Protein AF-A0A7V8NKM8-F1 (afdb_monomer)

Sequence (210 aa):
MDVTVPERGGRLGALARLAPEPMKVVLNWGRRYSLWVFNFGLACCAIEFIAASMARHDFIRLGVIPFAPGPRQADLMVVSGTVTDKMAPSVRRLYEQMPEPKYVISFGACSNCGGPYWDSYAVTKGVDQIIPVDVYVPGCPPRPEALLQGILRLQERIAAESTAERYGGGPATASTAALTSDLVTPPTPPTPGAPDASDGPGEPGGGTTR

Nearest PDB structures (foldseek):
  8bee-assembly1_B  TM=9.541E-01  e=1.478E-21  Arabidopsis thaliana
  8j9j-assembly1_S7  TM=9.780E-01  e=9.100E-21  Euglena gracilis
  8qby-assembly1_B  TM=9.699E-01  e=9.100E-21  Paracoccus denitrificans PD1222
  7zmb-assembly1_K  TM=8.667E-01  e=3.914E-21  Thermochaetoides thermophila DSM 1495
  6yj4-assembly1_B  TM=8.413E-01  e=1.343E-20  Yarrowia lipolytica

Mean predicted aligned error: 14.62 Å

Secondary structure (DSSP, 8-state):
---PPPP------SGGGG--HHHHHHHHHHHHHSEEEEEEE-SHHHHHHHHHHSTTT-GGGGTEEE--SSGGG-SEEEEESPPBTTTHHHHHHHHHTSPSS-EEEEESHHHHH-GGGTT-TTB-S-GGGTS--SEEE--SSPPHHHHHHHHHHHHHHHHH--HHHHHHSSSSS--TTTTTPPPPPPPPPPPTT--------PPPP-----

Radius of gyration: 26.11 Å; Cα contacts (8 Å, |Δi|>4): 292; chains: 1; bounding box: 84×64×65 Å

Structure (mmCIF, N/CA/C/O backbone):
data_AF-A0A7V8NKM8-F1
#
_entry.id   AF-A0A7V8NKM8-F1
#
loop_
_atom_site.group_PDB
_atom_site.id
_atom_site.type_symbol
_atom_site.label_atom_id
_atom_site.label_alt_id
_atom_site.label_comp_id
_atom_site.label_asym_id
_atom_site.label_entity_id
_atom_site.label_seq_id
_atom_site.pdbx_PDB_ins_code
_atom_site.Cartn_x
_atom_site.Cartn_y
_atom_site.Cartn_z
_atom_site.occupancy
_atom_site.B_iso_or_equiv
_atom_site.auth_seq_id
_atom_site.auth_comp_id
_atom_site.auth_asym_id
_atom_site.auth_atom_id
_atom_site.pdbx_PDB_model_num
ATOM 1 N N . MET A 1 1 ? -40.330 4.991 46.434 1.00 34.56 1 MET A N 1
ATOM 2 C CA . MET A 1 1 ? -39.655 3.756 46.876 1.00 34.56 1 MET A CA 1
ATOM 3 C C . MET A 1 1 ? -38.244 3.827 46.350 1.00 34.56 1 MET A C 1
ATOM 5 O O . MET A 1 1 ? -38.010 3.533 45.185 1.00 34.56 1 MET A O 1
ATOM 9 N N . ASP A 1 2 ? -37.365 4.356 47.193 1.00 38.16 2 ASP A N 1
ATOM 10 C CA . ASP A 1 2 ? -35.923 4.392 46.993 1.00 38.16 2 ASP A CA 1
ATOM 11 C C . ASP A 1 2 ? -35.372 3.012 46.644 1.00 38.16 2 ASP A C 1
ATOM 13 O O . ASP A 1 2 ? -35.690 2.033 47.319 1.00 38.16 2 ASP A O 1
ATOM 17 N N . VAL A 1 3 ? -34.493 2.952 45.644 1.00 29.89 3 VAL A N 1
ATOM 18 C CA . VAL A 1 3 ? -33.482 1.897 45.581 1.00 29.89 3 VAL A CA 1
ATOM 19 C C . VAL A 1 3 ? -32.135 2.553 45.320 1.00 29.89 3 VAL A C 1
ATOM 21 O O . VAL A 1 3 ? -31.845 3.095 44.257 1.00 29.89 3 VAL A O 1
ATOM 24 N N . THR A 1 4 ? -31.354 2.517 46.385 1.00 31.80 4 THR A N 1
ATOM 25 C CA . THR A 1 4 ? -29.952 2.863 46.536 1.00 31.80 4 THR A CA 1
ATOM 26 C C . THR A 1 4 ? -29.063 2.164 45.502 1.00 31.80 4 THR A C 1
ATOM 28 O O . THR A 1 4 ? -29.166 0.960 45.276 1.00 31.80 4 THR A O 1
ATOM 31 N N . VAL A 1 5 ? -28.138 2.920 44.904 1.00 34.00 5 VAL A N 1
ATOM 32 C CA . VAL A 1 5 ? -27.013 2.390 44.119 1.00 34.00 5 VAL A CA 1
ATOM 33 C C . VAL A 1 5 ? -25.916 1.958 45.098 1.00 34.00 5 VAL A C 1
ATOM 35 O O . VAL A 1 5 ? -25.429 2.812 45.842 1.00 34.00 5 VAL A O 1
ATOM 38 N N . PRO A 1 6 ? -25.490 0.682 45.133 1.00 39.44 6 PRO A N 1
ATOM 39 C CA . PRO A 1 6 ? -24.295 0.310 45.868 1.00 39.44 6 PRO A CA 1
ATOM 40 C C . PRO A 1 6 ? -23.062 0.562 44.991 1.00 39.44 6 PRO A C 1
ATOM 42 O O . PRO A 1 6 ? -22.937 0.026 43.890 1.00 39.44 6 PRO A O 1
ATOM 45 N N . GLU A 1 7 ? -22.136 1.382 45.489 1.00 50.41 7 GLU A N 1
ATOM 46 C CA . GLU A 1 7 ? -20.774 1.443 44.963 1.00 50.41 7 GLU A CA 1
ATOM 47 C C . GLU A 1 7 ? -19.928 0.230 45.406 1.00 50.41 7 GLU A C 1
ATOM 49 O O . GLU A 1 7 ? -20.108 -0.322 46.490 1.00 50.41 7 GLU A O 1
ATOM 54 N N . ARG A 1 8 ? -18.881 -0.007 44.600 1.00 43.47 8 ARG A N 1
ATOM 55 C CA . ARG A 1 8 ? -17.587 -0.672 44.863 1.00 43.47 8 ARG A CA 1
ATOM 56 C C . ARG A 1 8 ? -17.452 -2.160 44.557 1.00 43.47 8 ARG A C 1
ATOM 58 O O . ARG A 1 8 ? -17.956 -3.038 45.242 1.00 43.47 8 ARG A O 1
ATOM 65 N N . GLY A 1 9 ? -16.549 -2.406 43.607 1.00 31.42 9 GLY A N 1
ATOM 66 C CA . GLY A 1 9 ? -15.852 -3.673 43.435 1.00 31.42 9 GLY A CA 1
ATOM 67 C C . GLY A 1 9 ? -15.086 -3.700 42.121 1.00 31.42 9 GLY A C 1
ATOM 68 O O . GLY A 1 9 ? -15.543 -4.302 41.157 1.00 31.42 9 GLY A O 1
ATOM 69 N N . GLY A 1 10 ? -13.943 -3.010 42.060 1.00 46.56 10 GLY A N 1
ATOM 70 C CA . GLY A 1 10 ? -13.094 -2.962 40.874 1.00 46.56 10 GLY A CA 1
ATOM 71 C C . GLY A 1 10 ? -12.713 -4.354 40.365 1.00 46.56 10 GLY A C 1
ATOM 72 O O . GLY A 1 10 ? -12.017 -5.103 41.042 1.00 46.56 10 GLY A O 1
ATOM 73 N N . ARG A 1 11 ? -13.140 -4.653 39.137 1.00 39.97 11 ARG A N 1
ATOM 74 C CA . ARG A 1 11 ? -12.538 -5.613 38.208 1.00 39.97 11 ARG A CA 1
ATOM 75 C C . ARG A 1 11 ? -12.793 -5.056 36.812 1.00 39.97 11 ARG A C 1
ATOM 77 O O . ARG A 1 11 ? -13.907 -5.152 36.309 1.00 39.97 11 ARG A O 1
ATOM 84 N N . LEU A 1 12 ? -11.785 -4.430 36.204 1.00 44.72 12 LEU A N 1
ATOM 85 C CA . LEU A 1 12 ? -11.788 -4.123 34.770 1.00 44.72 12 LEU A CA 1
ATOM 86 C C . LEU A 1 12 ? -11.802 -5.463 34.018 1.00 44.72 12 LEU A C 1
ATOM 88 O O . LEU A 1 12 ? -10.765 -6.032 33.700 1.00 44.72 12 LEU A O 1
ATOM 92 N N . GLY A 1 13 ? -12.997 -6.018 33.842 1.00 42.00 13 GLY A N 1
ATOM 93 C CA . GLY A 1 13 ? -13.256 -7.321 33.252 1.00 42.00 13 GLY A CA 1
ATOM 94 C C . GLY A 1 13 ? -14.434 -7.239 32.288 1.00 42.00 13 GLY A C 1
ATOM 95 O O . GLY A 1 13 ? -15.371 -6.473 32.496 1.00 42.00 13 GLY A O 1
ATOM 96 N N . ALA A 1 14 ? -14.356 -8.034 31.220 1.00 47.59 14 ALA A N 1
ATOM 97 C CA . ALA A 1 14 ? -15.391 -8.314 30.216 1.00 47.59 14 ALA A CA 1
ATOM 98 C C . ALA A 1 14 ? -15.914 -7.151 29.338 1.00 47.59 14 ALA A C 1
ATOM 100 O O . ALA A 1 14 ? -16.288 -7.408 28.196 1.00 47.59 14 ALA A O 1
ATOM 101 N N . LEU A 1 15 ? -15.874 -5.890 29.777 1.00 42.69 15 LEU A N 1
ATOM 102 C CA . LEU A 1 15 ? -16.424 -4.743 29.030 1.00 42.69 15 LEU A CA 1
ATOM 103 C C . LEU A 1 15 ? -15.660 -4.387 27.742 1.00 42.69 15 LEU A C 1
ATOM 105 O O . LEU A 1 15 ? -16.245 -3.831 26.819 1.00 42.69 15 LEU A O 1
ATOM 109 N N . ALA A 1 16 ? -14.387 -4.772 27.619 1.00 48.81 16 ALA A N 1
ATOM 110 C CA . ALA A 1 16 ? -13.639 -4.622 26.367 1.00 48.81 16 ALA A CA 1
ATOM 111 C C . ALA A 1 16 ? -14.121 -5.577 25.253 1.00 48.81 16 ALA A C 1
ATOM 113 O O . ALA A 1 16 ? -13.916 -5.295 24.076 1.00 48.81 16 ALA A O 1
ATOM 114 N N . ARG A 1 17 ? -14.788 -6.693 25.600 1.00 48.81 17 ARG A N 1
ATOM 115 C CA . ARG A 1 17 ? -15.359 -7.632 24.611 1.0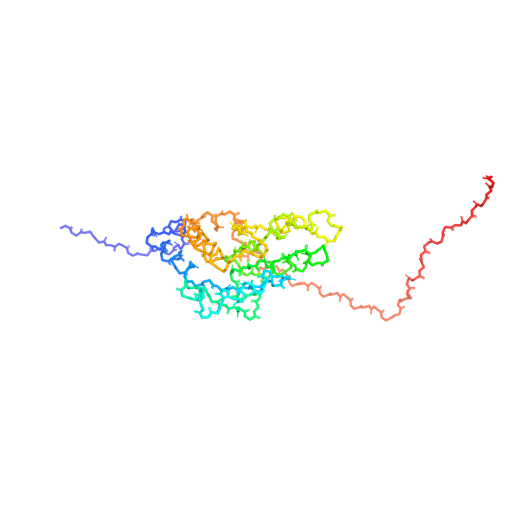0 48.81 17 ARG A CA 1
ATOM 116 C C . ARG A 1 17 ? -16.665 -7.128 23.997 1.00 48.81 17 ARG A C 1
ATOM 118 O O . ARG A 1 17 ? -17.091 -7.634 22.966 1.00 48.81 17 ARG A O 1
ATOM 125 N N . LEU A 1 18 ? -17.275 -6.121 24.611 1.00 50.44 18 LEU A N 1
ATOM 126 C CA . LEU A 1 18 ? -18.519 -5.509 24.181 1.00 50.44 18 LEU A CA 1
ATOM 127 C C . LEU A 1 18 ? -18.333 -3.991 24.176 1.00 50.44 18 LEU A C 1
ATOM 129 O O . LEU A 1 18 ? -19.030 -3.285 24.899 1.00 50.44 18 LEU A O 1
ATOM 133 N N . ALA A 1 19 ? -17.364 -3.474 23.408 1.00 54.06 19 ALA A N 1
ATOM 134 C CA . ALA A 1 19 ? -17.337 -2.038 23.141 1.00 54.06 19 ALA A CA 1
ATOM 135 C C . ALA A 1 19 ? -18.766 -1.641 22.719 1.00 54.06 19 ALA A C 1
ATOM 137 O O . ALA A 1 19 ? -19.275 -2.246 21.768 1.00 54.06 19 ALA A O 1
ATOM 138 N N . PRO A 1 20 ? -19.459 -0.743 23.446 1.00 65.75 20 PRO A N 1
ATOM 139 C CA . PRO A 1 20 ? -20.823 -0.384 23.090 1.00 65.75 20 PRO A CA 1
ATOM 140 C C . PRO A 1 20 ? -20.798 0.097 21.638 1.00 65.75 20 PRO A C 1
ATOM 142 O O . PRO A 1 20 ? -19.849 0.778 21.256 1.00 65.75 20 PRO A O 1
ATOM 145 N N . GLU A 1 21 ? -21.783 -0.281 20.821 1.00 67.31 21 GLU A N 1
ATOM 146 C CA . GLU A 1 21 ? -21.881 0.123 19.405 1.00 67.31 21 GLU A CA 1
ATOM 147 C C . GLU A 1 21 ? -21.422 1.572 19.120 1.00 67.31 21 GLU A C 1
ATOM 149 O O . GLU A 1 21 ? -20.611 1.757 18.210 1.00 67.31 21 GLU A O 1
ATOM 154 N N . PRO A 1 22 ? -21.779 2.598 19.929 1.00 74.31 22 PRO A N 1
ATOM 155 C CA . PRO A 1 22 ? -21.242 3.951 19.740 1.00 74.31 22 PRO A CA 1
ATOM 156 C C . PRO A 1 22 ? -19.706 4.059 19.812 1.00 74.31 22 PRO A C 1
ATOM 158 O O . PRO A 1 22 ? -19.110 4.811 19.048 1.00 74.31 22 PRO A O 1
ATOM 161 N N . MET A 1 23 ? -19.035 3.305 20.686 1.00 76.62 23 MET A N 1
ATOM 162 C CA . MET A 1 23 ? -17.573 3.316 20.829 1.00 76.62 23 MET A CA 1
ATOM 163 C C . MET A 1 23 ? -16.876 2.688 19.616 1.00 76.62 23 MET A C 1
ATOM 165 O O . MET A 1 23 ? -15.863 3.208 19.153 1.00 76.62 23 MET A O 1
ATOM 169 N N . LYS A 1 24 ? -17.427 1.594 19.073 1.00 76.25 24 LYS A N 1
ATOM 170 C CA . LYS A 1 24 ? -16.902 0.966 17.848 1.00 76.25 24 LYS A CA 1
ATOM 171 C C . LYS A 1 24 ? -16.978 1.931 16.671 1.00 76.25 24 LYS A C 1
ATOM 173 O O . LYS A 1 24 ? -15.999 2.097 15.950 1.00 76.25 24 LYS A O 1
ATOM 178 N N . VAL A 1 25 ? -18.119 2.609 16.527 1.00 80.75 25 VAL A N 1
ATOM 179 C CA . VAL A 1 25 ? -18.330 3.618 15.483 1.00 80.75 25 VAL A CA 1
ATOM 180 C C . VAL A 1 25 ? -17.296 4.734 15.596 1.00 80.75 25 VAL A C 1
ATOM 182 O O . VAL A 1 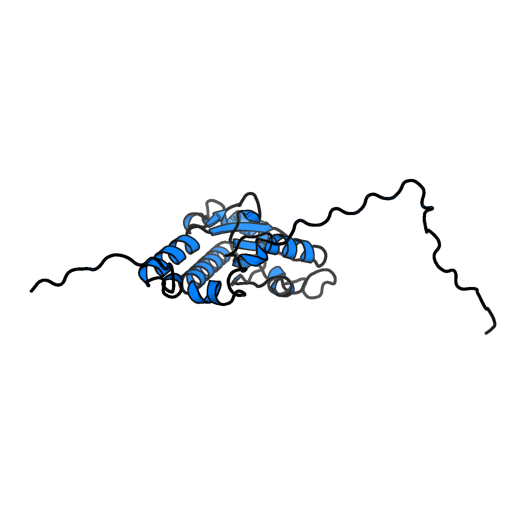25 ? -16.677 5.069 14.594 1.00 80.75 25 VAL A O 1
ATOM 185 N N . VAL A 1 26 ? -17.045 5.263 16.798 1.00 86.19 26 VAL A N 1
ATOM 186 C CA . VAL A 1 26 ? -16.049 6.330 17.005 1.00 86.19 26 VAL A CA 1
ATOM 187 C C . VAL A 1 26 ? -14.624 5.858 16.692 1.00 86.19 26 VAL A C 1
ATOM 189 O O . VAL A 1 26 ? -13.887 6.563 16.005 1.00 86.19 26 VAL A O 1
ATOM 192 N N . LEU A 1 27 ? -14.230 4.660 17.140 1.00 85.00 27 LEU A N 1
ATOM 193 C CA . LEU A 1 27 ? -12.892 4.115 16.877 1.00 85.00 27 LEU A CA 1
ATOM 194 C C . LEU A 1 27 ? -12.661 3.843 15.386 1.00 85.00 27 LEU A C 1
ATOM 196 O O . LEU A 1 27 ? -11.618 4.215 14.846 1.00 85.00 27 LEU A O 1
ATOM 200 N N . ASN A 1 28 ? -13.633 3.232 14.707 1.00 86.19 28 ASN A N 1
ATOM 201 C CA . ASN A 1 28 ? -13.548 2.968 13.272 1.00 86.19 28 ASN A CA 1
ATOM 202 C C . ASN A 1 28 ? -13.622 4.263 12.457 1.00 86.19 28 ASN A C 1
ATOM 204 O O . ASN A 1 28 ? -12.936 4.382 11.444 1.00 86.19 28 ASN A O 1
ATOM 208 N N . TRP A 1 29 ? -14.404 5.250 12.911 1.00 88.31 29 TRP A N 1
ATOM 209 C CA . TRP A 1 29 ? -14.470 6.583 12.313 1.00 88.31 29 TRP A CA 1
ATOM 210 C C . TRP A 1 29 ? -13.123 7.305 12.386 1.00 88.31 29 TRP A C 1
ATOM 212 O O . TRP A 1 29 ? -12.665 7.822 11.371 1.00 88.31 29 TRP A O 1
ATOM 222 N N . GLY A 1 30 ? -12.452 7.269 13.542 1.00 88.75 30 GLY A N 1
ATOM 223 C CA . GLY A 1 30 ? -11.096 7.803 13.675 1.00 88.75 30 GLY A CA 1
ATOM 224 C C . GLY A 1 30 ? -10.134 7.118 12.704 1.00 88.75 30 GLY A C 1
ATOM 225 O O . GLY A 1 30 ? -9.524 7.779 11.873 1.00 88.75 30 GLY A O 1
ATOM 226 N N . ARG A 1 31 ? -10.089 5.780 12.721 1.00 87.88 31 ARG A N 1
ATOM 227 C CA . ARG A 1 31 ? -9.177 4.987 11.875 1.00 87.88 31 ARG A CA 1
ATOM 228 C C . ARG A 1 31 ? -9.358 5.233 10.378 1.00 87.88 31 ARG A C 1
ATOM 230 O O . ARG A 1 31 ? -8.369 5.329 9.668 1.00 87.88 31 ARG A O 1
ATOM 237 N N . ARG A 1 32 ? -10.594 5.332 9.875 1.00 89.56 32 ARG A N 1
ATOM 238 C CA . ARG A 1 32 ? -10.832 5.518 8.428 1.00 89.56 32 ARG A CA 1
ATOM 239 C C . ARG A 1 32 ? -10.458 6.916 7.919 1.00 89.56 32 ARG A C 1
ATOM 241 O O . ARG A 1 32 ? -10.157 7.046 6.737 1.00 89.56 32 ARG A O 1
ATOM 248 N N . TYR A 1 33 ? -10.519 7.943 8.772 1.00 91.19 33 TYR A N 1
ATOM 249 C CA . TYR A 1 33 ? -10.317 9.351 8.393 1.00 91.19 33 TYR A CA 1
ATOM 250 C C . TYR A 1 33 ? -8.970 9.929 8.849 1.00 91.19 33 TYR A C 1
ATOM 252 O O . TYR A 1 33 ? -8.745 11.130 8.707 1.00 91.19 33 TYR A O 1
ATOM 260 N N . SER A 1 34 ? -8.081 9.105 9.403 1.00 90.88 34 SER A N 1
ATOM 261 C CA . SER A 1 34 ? -6.742 9.526 9.819 1.00 90.88 34 SER A CA 1
ATOM 262 C C . SER A 1 34 ? -5.673 8.513 9.410 1.00 90.88 34 SER A C 1
ATOM 264 O O . SER A 1 34 ? -4.828 8.161 10.229 1.00 90.88 34 SER A O 1
ATOM 266 N N . LEU A 1 35 ? -5.728 8.019 8.172 1.00 91.81 35 LEU A N 1
ATOM 267 C CA . LEU A 1 35 ? -4.751 7.047 7.674 1.00 91.81 35 LEU A CA 1
ATOM 268 C C . LEU A 1 35 ? -3.445 7.753 7.299 1.00 91.81 35 LEU A C 1
ATOM 270 O O . LEU A 1 35 ? -3.446 8.724 6.544 1.00 91.81 35 LEU A O 1
ATOM 274 N N . TRP A 1 36 ? -2.328 7.249 7.804 1.00 93.44 36 TRP A N 1
ATOM 275 C CA . TRP A 1 36 ? -0.972 7.692 7.505 1.00 93.44 36 TRP A CA 1
ATOM 276 C C . TRP A 1 36 ? -0.340 6.763 6.481 1.00 93.44 36 TRP A C 1
ATOM 278 O O . TRP A 1 36 ? -0.025 5.604 6.763 1.00 93.44 36 TRP A O 1
ATOM 288 N N . VAL A 1 37 ? -0.111 7.295 5.281 1.00 93.25 37 VAL A N 1
ATOM 289 C CA . VAL A 1 37 ? 0.383 6.482 4.173 1.00 93.25 37 VAL A CA 1
ATOM 290 C C . VAL A 1 37 ? 1.897 6.416 4.160 1.00 93.25 37 VAL A C 1
ATOM 292 O O . VAL A 1 37 ? 2.595 7.430 4.073 1.00 93.25 37 VAL A O 1
ATOM 295 N N . PHE A 1 38 ? 2.396 5.189 4.120 1.00 93.69 38 PHE A N 1
ATOM 296 C CA . PHE A 1 38 ? 3.730 4.850 3.672 1.00 93.69 38 PHE A CA 1
ATOM 297 C C . PHE A 1 38 ? 3.669 4.359 2.223 1.00 93.69 38 PHE A C 1
ATOM 299 O O . PHE A 1 38 ? 3.264 3.231 1.931 1.00 93.69 38 PHE A O 1
ATOM 306 N N . ASN A 1 39 ? 4.063 5.232 1.297 1.00 93.25 39 ASN A N 1
ATOM 307 C CA . ASN A 1 39 ? 4.173 4.872 -0.110 1.00 93.25 39 ASN A CA 1
ATOM 308 C C . ASN A 1 39 ? 5.484 4.131 -0.357 1.00 93.25 39 ASN A C 1
ATOM 310 O O . ASN A 1 39 ? 6.569 4.707 -0.250 1.00 93.25 39 ASN A O 1
ATOM 314 N N . PHE A 1 40 ? 5.375 2.875 -0.762 1.00 93.38 40 PHE A N 1
ATOM 315 C CA . PHE A 1 40 ? 6.503 2.088 -1.209 1.00 93.38 40 PHE A CA 1
ATOM 316 C C . PHE A 1 40 ? 6.607 2.163 -2.735 1.00 93.38 40 PHE A C 1
ATOM 318 O O . PHE A 1 40 ? 6.072 1.330 -3.471 1.00 93.38 40 PHE A O 1
ATOM 325 N N . GLY A 1 41 ? 7.259 3.227 -3.208 1.00 93.56 41 GLY A N 1
ATOM 326 C CA . GLY A 1 41 ? 7.411 3.529 -4.628 1.00 93.56 41 GLY A CA 1
ATOM 327 C C . GLY A 1 41 ? 8.497 2.696 -5.307 1.00 93.56 41 GLY A C 1
ATOM 328 O O . GLY A 1 41 ? 9.678 2.890 -5.033 1.00 93.56 41 GLY A O 1
ATOM 329 N N . LEU A 1 42 ? 8.101 1.804 -6.218 1.00 92.88 42 LEU A N 1
ATOM 330 C CA . LEU A 1 42 ? 9.008 0.881 -6.916 1.00 92.88 42 LEU A CA 1
ATOM 331 C C . LEU A 1 42 ? 9.178 1.184 -8.405 1.00 92.88 42 LEU A C 1
ATOM 333 O O . LEU A 1 42 ? 10.256 0.986 -8.957 1.00 92.88 42 LEU A O 1
ATOM 337 N N . ALA A 1 43 ? 8.106 1.616 -9.071 1.00 93.94 43 ALA A N 1
ATOM 338 C CA . ALA A 1 43 ? 8.090 1.803 -10.522 1.00 93.94 43 ALA A CA 1
ATOM 339 C C . ALA A 1 43 ? 7.137 2.940 -10.934 1.00 93.94 43 ALA A C 1
ATOM 341 O O . ALA A 1 43 ? 6.870 3.854 -10.159 1.00 93.94 43 ALA A O 1
ATOM 342 N N . CYS A 1 44 ? 6.586 2.877 -12.150 1.00 95.62 44 CYS A N 1
ATOM 343 C CA . CYS A 1 44 ? 5.696 3.894 -12.722 1.00 95.62 44 CYS A CA 1
ATOM 344 C C . CYS A 1 44 ? 4.463 4.222 -11.860 1.00 95.62 44 CYS A C 1
ATOM 346 O O . CYS A 1 44 ? 4.040 5.373 -11.821 1.00 95.62 44 CYS A O 1
ATOM 348 N N . CYS A 1 45 ? 3.926 3.252 -11.112 1.00 95.56 45 CYS A N 1
ATOM 349 C CA . CYS A 1 45 ? 2.801 3.487 -10.202 1.00 95.56 45 CYS A CA 1
ATOM 350 C C . CYS A 1 45 ? 3.174 4.453 -9.061 1.00 95.56 45 CYS A C 1
ATOM 352 O O . CYS A 1 45 ? 2.312 5.145 -8.542 1.00 95.56 45 CYS A O 1
ATOM 354 N N . ALA A 1 46 ? 4.454 4.587 -8.698 1.00 94.75 46 ALA A N 1
ATOM 355 C CA . ALA A 1 46 ? 4.877 5.552 -7.684 1.00 94.75 46 ALA A CA 1
ATOM 356 C C . ALA A 1 46 ? 4.640 7.006 -8.123 1.00 94.75 46 ALA A C 1
ATOM 358 O O . ALA A 1 46 ? 4.249 7.837 -7.307 1.00 94.75 46 ALA A O 1
ATOM 359 N N . ILE A 1 47 ? 4.841 7.309 -9.409 1.00 94.69 47 ILE A N 1
ATOM 360 C CA . ILE A 1 47 ? 4.604 8.650 -9.965 1.00 94.69 47 ILE A CA 1
ATOM 361 C C . ILE A 1 47 ? 3.111 8.957 -9.945 1.00 94.69 47 ILE A C 1
ATOM 363 O O . ILE A 1 47 ? 2.706 10.052 -9.569 1.00 94.69 47 ILE A O 1
ATOM 367 N N . GLU A 1 48 ? 2.294 7.964 -10.276 1.00 94.94 48 GLU A N 1
ATOM 368 C CA . GLU A 1 48 ? 0.843 8.100 -10.275 1.00 94.94 48 GLU A CA 1
ATOM 369 C C . GLU A 1 48 ? 0.282 8.267 -8.855 1.00 94.94 48 GLU A C 1
ATOM 371 O O . GLU A 1 48 ? -0.628 9.062 -8.630 1.00 94.94 48 GLU A O 1
ATOM 376 N N . PHE A 1 49 ? 0.892 7.605 -7.865 1.00 94.00 49 PHE A N 1
ATOM 377 C CA . PHE A 1 49 ? 0.610 7.850 -6.451 1.00 94.00 49 PHE A CA 1
ATOM 378 C C . PHE A 1 49 ? 0.948 9.295 -6.054 1.00 94.00 49 PHE A C 1
ATOM 380 O O . PHE A 1 49 ? 0.155 9.967 -5.394 1.00 94.00 49 PHE A O 1
ATOM 387 N N . ILE A 1 50 ? 2.109 9.807 -6.476 1.00 92.81 50 ILE A N 1
ATOM 388 C CA . ILE A 1 50 ? 2.498 11.199 -6.213 1.00 92.81 50 ILE A CA 1
ATOM 389 C C . ILE A 1 50 ? 1.514 12.157 -6.900 1.00 92.81 50 ILE A C 1
ATOM 391 O O . ILE A 1 50 ? 1.075 13.121 -6.277 1.00 92.81 50 ILE A O 1
ATOM 395 N N . ALA A 1 51 ? 1.089 11.867 -8.131 1.00 92.50 51 ALA A N 1
ATOM 396 C CA . ALA A 1 51 ? 0.075 12.646 -8.841 1.00 92.50 51 ALA A CA 1
ATOM 397 C C . ALA A 1 51 ? -1.282 12.642 -8.111 1.00 92.50 51 ALA A C 1
ATOM 399 O O . ALA A 1 51 ? -1.978 13.660 -8.108 1.00 92.50 51 ALA A O 1
ATOM 400 N N . ALA A 1 52 ? -1.633 11.540 -7.442 1.00 91.25 52 ALA A N 1
ATOM 401 C CA . ALA A 1 52 ? -2.808 11.460 -6.578 1.00 91.25 52 ALA A CA 1
ATOM 402 C C . ALA A 1 52 ? -2.672 12.293 -5.288 1.00 91.25 52 ALA A C 1
ATOM 404 O O . ALA A 1 52 ? -3.673 12.783 -4.774 1.00 91.25 52 ALA A O 1
ATOM 405 N N . SER A 1 53 ? -1.449 12.500 -4.783 1.00 90.19 53 SER A N 1
ATOM 406 C CA . SER A 1 53 ? -1.189 13.382 -3.629 1.00 90.19 53 SER A CA 1
ATOM 407 C C . SER A 1 53 ? -1.133 14.875 -3.978 1.00 90.19 53 SER A C 1
ATOM 409 O O . SER A 1 53 ? -1.068 15.717 -3.088 1.00 90.19 53 SER A O 1
ATOM 411 N N . MET A 1 54 ? -1.121 15.225 -5.266 1.00 91.06 54 MET A N 1
ATOM 412 C CA . MET A 1 54 ? -1.059 16.616 -5.718 1.00 91.06 54 MET A CA 1
ATOM 413 C C . MET A 1 54 ? -2.449 17.260 -5.782 1.00 91.06 54 MET A C 1
ATOM 415 O O . MET A 1 54 ? -3.476 16.589 -5.842 1.00 91.06 54 MET A O 1
ATOM 419 N N . ALA A 1 55 ? -2.470 18.592 -5.884 1.00 90.25 55 ALA A N 1
ATOM 420 C CA . ALA A 1 55 ? -3.669 19.434 -5.810 1.00 90.25 55 ALA A CA 1
ATOM 421 C C . ALA A 1 55 ? -4.847 19.026 -6.720 1.00 90.25 55 ALA A C 1
ATOM 423 O O . ALA A 1 55 ? -5.990 19.359 -6.420 1.00 90.25 55 ALA A O 1
ATOM 424 N N . ARG A 1 56 ? -4.602 18.325 -7.836 1.00 90.25 56 ARG A N 1
ATOM 425 C CA . ARG A 1 56 ? -5.673 17.909 -8.756 1.00 90.25 56 ARG A CA 1
ATOM 426 C C . ARG A 1 56 ? -6.550 16.792 -8.180 1.00 90.25 56 ARG A C 1
ATOM 428 O O . ARG A 1 56 ? -7.761 16.830 -8.369 1.00 90.25 56 ARG A O 1
ATOM 435 N N . HIS A 1 57 ? -5.945 15.810 -7.518 1.00 89.62 57 HIS A N 1
ATOM 436 C CA . HIS A 1 57 ? -6.627 14.598 -7.045 1.00 89.62 57 HIS A CA 1
ATOM 437 C C . HIS A 1 57 ? -6.483 14.382 -5.537 1.00 89.62 57 HIS A C 1
ATOM 439 O O . HIS A 1 57 ? -6.862 13.326 -5.048 1.00 89.62 57 HIS A O 1
ATOM 445 N N . ASP A 1 58 ? -5.980 15.394 -4.833 1.00 88.38 58 ASP A N 1
ATOM 446 C CA . ASP A 1 58 ? -5.633 15.422 -3.417 1.00 88.38 58 ASP A CA 1
ATOM 447 C C . ASP A 1 58 ? -6.431 14.445 -2.528 1.00 88.38 58 ASP A C 1
ATOM 449 O O . ASP A 1 58 ? -7.566 14.712 -2.109 1.00 88.38 58 ASP A O 1
ATOM 453 N N . PHE A 1 59 ? -5.806 13.304 -2.215 1.00 88.44 59 PHE A N 1
ATOM 454 C CA . PHE A 1 59 ? -6.378 12.314 -1.305 1.00 88.44 59 PHE A CA 1
ATOM 455 C C . PHE A 1 59 ? -6.328 12.740 0.171 1.00 88.44 59 PHE A C 1
ATOM 457 O O . PHE A 1 59 ? -7.003 12.116 0.991 1.00 88.44 59 PHE A O 1
ATOM 464 N N . ILE A 1 60 ? -5.621 13.823 0.527 1.00 90.62 60 ILE A N 1
ATOM 465 C CA . ILE A 1 60 ? -5.612 14.380 1.894 1.00 90.62 60 ILE A CA 1
ATOM 466 C C . ILE A 1 60 ? -7.016 14.790 2.308 1.00 90.62 60 ILE A C 1
ATOM 468 O O . ILE A 1 60 ? -7.411 14.604 3.460 1.00 90.62 60 ILE A O 1
ATOM 472 N N . ARG A 1 61 ? -7.828 15.239 1.345 1.00 89.00 61 ARG A N 1
ATOM 473 C CA . ARG A 1 61 ? -9.243 15.552 1.559 1.00 89.00 61 ARG A CA 1
ATOM 474 C C . ARG A 1 61 ? -10.055 14.369 2.099 1.00 89.00 61 ARG A C 1
ATOM 476 O O . ARG A 1 61 ? -11.076 14.586 2.742 1.00 89.00 61 ARG A O 1
ATOM 483 N N . LEU A 1 62 ? -9.624 13.133 1.848 1.00 88.56 62 LEU A N 1
ATOM 484 C CA . LEU A 1 62 ? -10.276 11.923 2.356 1.00 88.56 62 LEU A CA 1
ATOM 485 C C . LEU A 1 62 ? -9.797 11.523 3.762 1.00 88.56 62 LEU A C 1
ATOM 487 O O . LEU A 1 62 ? -10.232 10.489 4.266 1.00 88.56 62 LEU A O 1
ATOM 491 N N . GLY A 1 63 ? -8.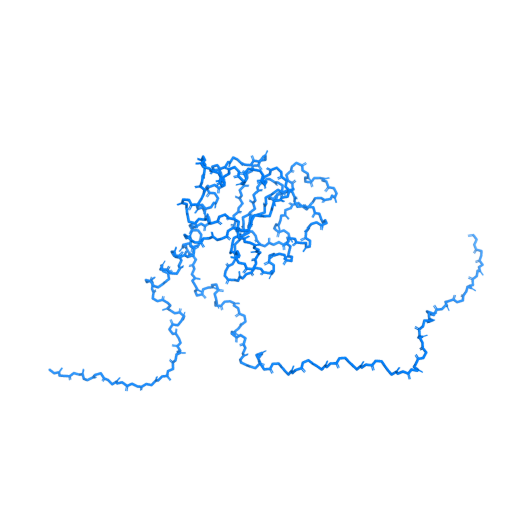935 12.318 4.406 1.00 85.81 63 GLY A N 1
ATOM 492 C CA . GLY A 1 63 ? -8.351 11.989 5.709 1.00 85.81 63 GLY A CA 1
ATOM 493 C C . GLY A 1 63 ? -7.123 11.080 5.610 1.00 85.81 63 GLY A C 1
ATOM 494 O O . GLY A 1 63 ? -6.822 10.328 6.534 1.00 85.81 63 GLY A O 1
ATOM 495 N N . VAL A 1 64 ? -6.439 11.111 4.464 1.00 89.31 64 VAL A N 1
ATOM 496 C CA . VAL A 1 64 ? -5.265 10.284 4.184 1.00 89.31 64 VAL A CA 1
ATOM 497 C C . VAL A 1 64 ? -4.029 11.175 4.119 1.00 89.31 64 VAL A C 1
ATOM 499 O O . VAL A 1 64 ? -3.828 11.914 3.160 1.00 89.31 64 VAL A O 1
ATOM 502 N N . ILE A 1 65 ? -3.200 11.133 5.155 1.00 86.56 65 ILE A N 1
ATOM 503 C CA . ILE A 1 65 ? -2.023 11.992 5.272 1.00 86.56 65 ILE A CA 1
ATOM 504 C C . ILE A 1 65 ? -0.891 11.397 4.420 1.00 86.56 65 ILE A C 1
ATOM 506 O O . ILE A 1 65 ? -0.527 10.230 4.618 1.00 86.56 65 ILE A O 1
ATOM 510 N N . PRO A 1 66 ? -0.317 12.155 3.466 1.00 73.31 66 PRO A N 1
ATOM 511 C CA . PRO A 1 66 ? 0.727 11.651 2.596 1.00 73.31 66 PRO A CA 1
ATOM 512 C C . PRO A 1 66 ? 2.076 11.731 3.311 1.00 73.31 66 PRO A C 1
ATOM 514 O O . PRO A 1 66 ? 2.392 12.729 3.952 1.00 73.31 66 PRO A O 1
ATOM 517 N N . PHE A 1 67 ? 2.897 10.700 3.119 1.00 69.12 67 PHE A N 1
ATOM 518 C CA . PHE A 1 67 ? 4.297 10.653 3.549 1.00 69.12 67 PHE A CA 1
ATOM 519 C C . PHE A 1 67 ? 4.497 10.659 5.066 1.00 69.12 67 PHE A C 1
ATOM 521 O O . PHE A 1 67 ? 5.083 11.577 5.642 1.00 69.12 67 PHE A O 1
ATOM 528 N N . ALA A 1 68 ? 4.107 9.561 5.712 1.00 77.19 68 ALA A N 1
ATOM 529 C CA . ALA A 1 68 ? 4.664 9.242 7.020 1.00 77.19 68 ALA A CA 1
ATOM 530 C C . ALA A 1 68 ? 6.214 9.214 6.939 1.00 77.19 68 ALA A C 1
ATOM 532 O O . ALA A 1 68 ? 6.753 8.544 6.050 1.00 77.19 68 ALA A O 1
ATOM 533 N N . PRO A 1 69 ? 6.948 9.883 7.854 1.00 71.25 69 PRO A N 1
ATOM 534 C CA . PRO A 1 69 ? 8.418 9.920 7.865 1.00 71.25 69 PRO A CA 1
ATOM 535 C C . PRO A 1 69 ? 9.094 8.540 7.921 1.00 71.25 69 PRO A C 1
ATOM 537 O O . PRO A 1 69 ? 10.273 8.409 7.599 1.00 71.25 69 PRO A O 1
ATOM 540 N N . GLY A 1 70 ? 8.360 7.501 8.330 1.00 85.06 70 GLY A N 1
ATOM 541 C CA . GLY A 1 70 ? 8.823 6.121 8.295 1.00 85.06 70 GLY A CA 1
ATOM 542 C C . GLY A 1 70 ? 7.707 5.100 8.543 1.00 85.06 70 GLY A C 1
ATOM 543 O O . GLY A 1 70 ? 6.622 5.460 9.004 1.00 85.06 70 GLY A O 1
ATOM 544 N N . PRO A 1 71 ? 7.982 3.805 8.299 1.00 89.06 71 PRO A N 1
ATOM 545 C CA . PRO A 1 71 ? 6.991 2.730 8.412 1.00 89.06 71 PRO A CA 1
ATOM 546 C C . PRO A 1 71 ? 6.436 2.572 9.835 1.00 89.06 71 PRO A C 1
ATOM 548 O O . PRO A 1 71 ? 5.292 2.184 10.013 1.00 89.06 71 PRO A O 1
ATOM 551 N N . ARG A 1 72 ? 7.203 2.933 10.871 1.00 91.44 72 ARG A N 1
ATOM 552 C CA . ARG A 1 72 ? 6.763 2.828 12.276 1.00 91.44 72 ARG A CA 1
ATOM 553 C C . ARG A 1 72 ? 5.642 3.803 12.654 1.00 91.44 72 ARG A C 1
ATOM 555 O O . ARG A 1 72 ? 5.027 3.628 13.698 1.00 91.44 72 ARG A O 1
ATOM 562 N N . GLN A 1 73 ? 5.434 4.846 11.854 1.00 90.25 73 GLN A N 1
ATOM 563 C CA . GLN A 1 73 ? 4.415 5.879 12.073 1.00 90.25 73 GLN A CA 1
ATOM 564 C C . GLN A 1 73 ? 3.254 5.764 11.079 1.00 90.25 73 GLN A C 1
ATOM 566 O O . GLN A 1 73 ? 2.303 6.532 11.170 1.00 90.25 73 GLN A O 1
ATOM 571 N N . ALA A 1 74 ? 3.344 4.840 10.123 1.00 92.44 74 ALA A N 1
ATOM 572 C CA . ALA A 1 74 ? 2.325 4.621 9.114 1.00 92.44 74 ALA A CA 1
ATOM 573 C C . ALA A 1 74 ? 1.411 3.464 9.509 1.00 92.44 74 ALA A C 1
ATOM 575 O O . ALA A 1 74 ? 1.867 2.473 10.078 1.00 92.44 74 ALA A O 1
ATOM 576 N N . ASP A 1 75 ? 0.143 3.571 9.138 1.00 92.62 75 ASP A N 1
ATOM 577 C CA . ASP A 1 75 ? -0.857 2.511 9.279 1.00 92.62 75 ASP A CA 1
ATOM 578 C C . ASP A 1 75 ? -1.285 1.943 7.914 1.00 92.62 75 ASP A C 1
ATOM 580 O O . ASP A 1 75 ? -1.787 0.826 7.840 1.00 92.62 75 ASP A O 1
ATOM 584 N N . LEU A 1 76 ? -1.028 2.650 6.813 1.00 93.75 76 LEU A N 1
ATOM 585 C CA . LEU A 1 76 ? -1.359 2.219 5.459 1.00 93.75 76 LEU A CA 1
ATOM 586 C C . LEU A 1 76 ? -0.095 2.119 4.603 1.00 93.75 76 LEU A C 1
ATOM 588 O O . LEU A 1 76 ? 0.557 3.118 4.314 1.00 93.75 76 LEU A O 1
ATOM 592 N N . MET A 1 77 ? 0.233 0.914 4.142 1.00 95.00 77 MET A N 1
ATOM 593 C CA . MET A 1 77 ? 1.287 0.672 3.161 1.00 95.00 77 MET A CA 1
ATOM 594 C C . MET A 1 77 ? 0.691 0.566 1.761 1.00 95.00 77 MET A C 1
ATOM 596 O O . MET A 1 77 ? -0.155 -0.286 1.496 1.00 95.00 77 MET A O 1
ATOM 600 N N . VAL A 1 78 ? 1.160 1.401 0.837 1.00 95.19 78 VAL A N 1
ATOM 601 C CA . VAL A 1 78 ? 0.782 1.300 -0.578 1.00 95.19 78 VAL A CA 1
ATOM 602 C C . VAL A 1 78 ? 1.971 0.767 -1.356 1.00 95.19 78 VAL A C 1
ATOM 604 O O . VAL A 1 78 ? 3.021 1.408 -1.410 1.00 95.19 78 VAL A O 1
ATOM 607 N N . VAL A 1 79 ? 1.819 -0.418 -1.943 1.00 96.06 79 VAL A N 1
ATOM 608 C CA . VAL A 1 79 ? 2.856 -1.038 -2.772 1.00 96.06 79 VAL A CA 1
ATOM 609 C C . VAL A 1 79 ? 2.659 -0.570 -4.203 1.00 96.06 79 VAL A C 1
ATOM 611 O O . VAL A 1 79 ? 1.791 -1.066 -4.917 1.00 96.06 79 VAL A O 1
ATOM 614 N N . SER A 1 80 ? 3.471 0.404 -4.604 1.00 95.00 80 SER A N 1
ATOM 615 C CA . SER A 1 80 ? 3.312 1.136 -5.856 1.00 95.00 80 SER A CA 1
ATOM 616 C C . SER A 1 80 ? 4.327 0.669 -6.898 1.00 95.00 80 SER A C 1
ATOM 618 O O . SER A 1 80 ? 5.379 1.289 -7.090 1.00 95.00 80 SER A O 1
ATOM 620 N N . GLY A 1 81 ? 3.995 -0.402 -7.622 1.00 94.38 81 GLY A N 1
ATOM 621 C CA . GLY A 1 81 ? 4.754 -0.862 -8.789 1.00 94.38 81 GLY A CA 1
ATOM 622 C C . GLY A 1 81 ? 5.308 -2.283 -8.685 1.00 94.38 81 GLY A C 1
ATOM 623 O O . GLY A 1 81 ? 4.813 -3.116 -7.934 1.00 94.38 81 GLY A O 1
ATOM 624 N N . THR A 1 82 ? 6.316 -2.577 -9.504 1.00 95.38 82 THR A N 1
ATOM 625 C CA . THR A 1 82 ? 6.859 -3.931 -9.664 1.00 95.38 82 THR A CA 1
ATOM 626 C C . THR A 1 82 ? 7.725 -4.343 -8.480 1.00 95.38 82 THR A C 1
ATOM 628 O O . THR A 1 82 ? 8.759 -3.727 -8.226 1.00 95.38 82 THR A O 1
ATOM 631 N N . VAL A 1 83 ? 7.343 -5.426 -7.799 1.00 95.19 83 VAL A N 1
ATOM 632 C CA . VAL A 1 83 ? 8.162 -6.053 -6.756 1.00 95.19 83 VAL A CA 1
ATOM 633 C C . VAL A 1 83 ? 9.141 -7.016 -7.413 1.00 95.19 83 VAL A C 1
ATOM 635 O O . VAL A 1 83 ? 8.743 -7.967 -8.079 1.00 95.19 83 VAL A O 1
ATOM 638 N N . THR A 1 84 ? 10.433 -6.757 -7.241 1.00 95.62 84 THR A N 1
ATOM 639 C CA . THR A 1 84 ? 11.483 -7.686 -7.665 1.00 95.62 84 THR A CA 1
ATOM 640 C C . THR A 1 84 ? 11.811 -8.662 -6.545 1.00 95.62 84 THR A C 1
ATOM 642 O O . THR A 1 84 ? 11.688 -8.314 -5.369 1.00 95.62 84 THR A O 1
ATOM 645 N N . ASP A 1 85 ? 12.309 -9.850 -6.885 1.00 94.00 85 ASP A N 1
ATOM 646 C CA . ASP A 1 85 ? 12.649 -10.877 -5.886 1.00 94.00 85 ASP A CA 1
ATOM 647 C C . ASP A 1 85 ? 13.732 -10.394 -4.912 1.00 94.00 85 ASP A C 1
ATOM 649 O O . ASP A 1 85 ? 13.737 -10.732 -3.730 1.00 94.00 85 ASP A O 1
ATOM 653 N N . LYS A 1 86 ? 14.613 -9.501 -5.381 1.00 95.25 86 LYS A N 1
ATOM 654 C CA . LYS A 1 86 ? 15.596 -8.815 -4.534 1.00 95.25 86 LYS A CA 1
ATOM 655 C C . LYS A 1 86 ? 14.944 -7.849 -3.541 1.00 95.25 86 LYS A C 1
ATOM 657 O O . LYS A 1 86 ? 15.464 -7.664 -2.443 1.00 95.25 86 LYS A O 1
ATOM 662 N N . MET A 1 87 ? 13.840 -7.208 -3.922 1.00 95.56 87 MET A N 1
ATOM 663 C CA . MET A 1 87 ? 13.136 -6.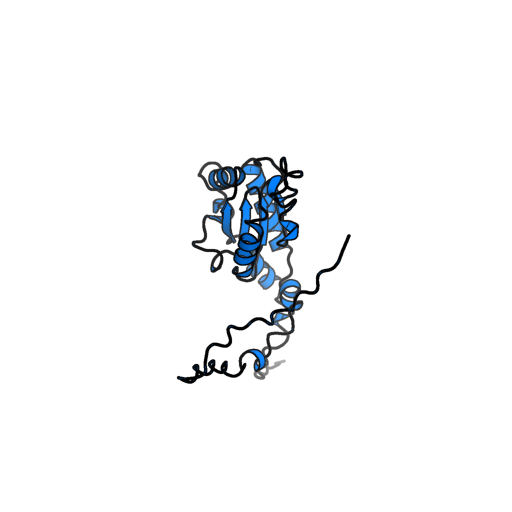257 -3.063 1.00 95.56 87 MET A CA 1
ATOM 664 C C . MET A 1 87 ? 12.133 -6.931 -2.125 1.00 95.56 87 MET A C 1
ATOM 666 O O . MET A 1 87 ? 11.841 -6.376 -1.067 1.00 95.56 87 MET A O 1
ATOM 670 N N . ALA A 1 88 ? 11.655 -8.132 -2.457 1.00 94.12 88 ALA A N 1
ATOM 671 C CA . ALA A 1 88 ? 10.723 -8.914 -1.648 1.00 94.12 88 ALA A CA 1
ATOM 672 C C . ALA A 1 88 ? 11.057 -8.965 -0.137 1.00 94.12 88 ALA A C 1
ATOM 674 O O . ALA A 1 88 ? 10.187 -8.612 0.668 1.00 94.12 88 ALA A O 1
ATOM 675 N N . PRO A 1 89 ? 12.292 -9.302 0.302 1.00 95.25 89 PRO A N 1
ATOM 676 C CA . PRO A 1 89 ? 12.623 -9.310 1.731 1.00 95.25 89 PRO A CA 1
ATOM 677 C C . PRO A 1 89 ? 12.557 -7.916 2.376 1.00 95.25 89 PRO A C 1
ATOM 679 O O . PRO A 1 89 ? 12.191 -7.793 3.545 1.00 95.25 89 PRO A O 1
ATOM 682 N N . SER A 1 90 ? 12.863 -6.855 1.626 1.00 94.94 90 SER A N 1
ATOM 683 C CA . SER A 1 90 ? 12.765 -5.473 2.110 1.00 94.94 90 SER A CA 1
ATOM 684 C C . SER A 1 90 ? 11.311 -5.052 2.316 1.00 94.94 90 SER A C 1
ATOM 686 O O . SER A 1 90 ? 11.003 -4.424 3.327 1.00 94.94 90 SER A O 1
ATOM 688 N N . VAL A 1 91 ? 10.412 -5.437 1.400 1.00 94.62 91 VAL A N 1
ATOM 689 C CA . VAL A 1 91 ? 8.964 -5.179 1.522 1.00 94.62 91 VAL A CA 1
ATOM 690 C C . VAL A 1 91 ? 8.427 -5.822 2.795 1.00 94.62 91 VAL A C 1
ATOM 692 O O . VAL A 1 91 ? 7.798 -5.152 3.614 1.00 94.62 91 VAL A O 1
ATOM 695 N N . ARG A 1 92 ? 8.752 -7.103 2.998 1.00 95.12 92 ARG A N 1
ATOM 696 C CA . ARG A 1 92 ? 8.352 -7.856 4.187 1.00 95.12 92 ARG A CA 1
ATOM 697 C C . ARG A 1 92 ? 8.853 -7.201 5.472 1.00 95.12 92 ARG A C 1
ATOM 699 O O . ARG A 1 92 ? 8.075 -6.983 6.394 1.00 95.12 92 ARG A O 1
ATOM 706 N N . ARG A 1 93 ? 10.135 -6.830 5.519 1.00 94.56 93 ARG A 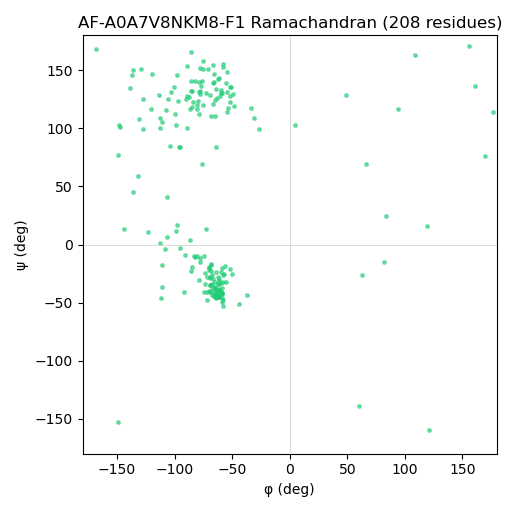N 1
ATOM 707 C CA . ARG A 1 93 ? 10.739 -6.195 6.697 1.00 94.56 93 ARG A CA 1
ATOM 708 C C . ARG A 1 93 ? 10.077 -4.864 7.048 1.00 94.56 93 ARG A C 1
ATOM 710 O O . ARG A 1 93 ? 9.912 -4.564 8.226 1.00 94.56 93 ARG A O 1
ATOM 717 N N . LEU A 1 94 ? 9.719 -4.056 6.051 1.00 93.50 94 LEU A N 1
ATOM 718 C CA . LEU A 1 94 ? 9.031 -2.783 6.281 1.00 93.50 94 LEU A CA 1
ATOM 719 C C . LEU A 1 94 ? 7.621 -3.012 6.823 1.00 93.50 94 LEU A C 1
ATOM 721 O O . LEU A 1 94 ? 7.247 -2.379 7.806 1.00 93.50 94 LEU A O 1
ATOM 725 N N . TYR A 1 95 ? 6.890 -3.968 6.251 1.00 94.31 95 TYR A N 1
ATOM 726 C CA . TYR A 1 95 ? 5.565 -4.354 6.730 1.00 94.31 95 TYR A CA 1
ATOM 727 C C . TYR A 1 95 ? 5.584 -4.900 8.169 1.00 94.31 95 TYR A C 1
ATOM 729 O O . TYR A 1 95 ? 4.697 -4.609 8.974 1.00 94.31 95 TYR A O 1
ATOM 737 N N . GLU A 1 96 ? 6.608 -5.672 8.536 1.00 93.56 96 GLU A N 1
ATOM 738 C CA . GLU A 1 96 ? 6.796 -6.183 9.901 1.00 93.56 96 GLU A CA 1
ATOM 739 C C . GLU A 1 96 ? 7.113 -5.069 10.914 1.00 93.56 96 GLU A C 1
ATOM 741 O O . GLU A 1 96 ? 6.788 -5.204 12.090 1.00 93.56 96 GLU A O 1
ATOM 746 N N . GLN A 1 97 ? 7.699 -3.951 10.474 1.00 93.81 97 GLN A N 1
ATOM 747 C CA . GLN A 1 97 ? 8.015 -2.802 11.332 1.00 93.81 97 GLN A CA 1
ATOM 748 C C . GLN A 1 97 ? 6.840 -1.841 11.554 1.00 93.81 97 GLN A C 1
ATOM 750 O O . GLN A 1 97 ? 6.960 -0.936 12.386 1.00 93.81 97 GLN A O 1
ATOM 755 N N . MET A 1 98 ? 5.736 -2.006 10.823 1.00 92.00 98 MET A N 1
ATOM 756 C CA . MET A 1 98 ? 4.540 -1.182 10.985 1.00 92.00 98 MET A CA 1
ATOM 757 C C . MET A 1 98 ? 3.740 -1.582 12.235 1.00 92.00 98 MET A C 1
ATOM 759 O O . MET A 1 98 ? 3.616 -2.782 12.515 1.00 92.00 98 MET A O 1
ATOM 763 N N . PRO A 1 99 ? 3.176 -0.606 12.972 1.00 90.12 99 PRO A N 1
ATOM 764 C CA . PRO A 1 99 ? 2.299 -0.870 14.106 1.00 90.12 99 PRO A CA 1
ATOM 765 C C . PRO A 1 99 ? 0.981 -1.525 13.670 1.00 90.12 99 PRO A C 1
ATOM 767 O O . PRO A 1 99 ? 0.514 -1.343 12.551 1.00 90.12 99 PRO A O 1
ATOM 770 N N . GLU A 1 100 ? 0.355 -2.264 14.584 1.00 85.62 100 GLU A N 1
ATOM 771 C CA . GLU A 1 100 ? -1.026 -2.736 14.429 1.00 85.62 100 GLU A CA 1
ATOM 772 C C . GLU A 1 100 ? -1.985 -1.624 14.900 1.00 85.62 100 GLU A C 1
ATOM 774 O O . GLU A 1 100 ? -1.779 -1.107 16.005 1.00 85.62 100 GLU A O 1
ATOM 779 N N . PRO A 1 101 ? -3.046 -1.243 14.161 1.00 89.12 101 PRO A N 1
ATOM 780 C CA . PRO A 1 101 ? -3.595 -1.833 12.936 1.00 89.12 101 PRO A CA 1
ATOM 781 C C . PRO A 1 101 ? -2.916 -1.340 11.653 1.00 89.12 101 PRO A C 1
ATOM 783 O O . PRO A 1 101 ? -2.804 -0.134 11.447 1.00 89.12 101 PRO A O 1
ATOM 786 N N . LYS A 1 102 ? -2.543 -2.270 10.766 1.00 91.12 102 LYS A N 1
ATOM 787 C CA . LYS A 1 102 ? -1.944 -1.959 9.460 1.00 91.12 102 LYS A CA 1
ATOM 788 C C . LYS A 1 102 ? -2.768 -2.479 8.294 1.00 91.12 102 LYS A C 1
ATOM 790 O O . LYS A 1 102 ? -3.366 -3.549 8.384 1.00 91.12 102 LYS A O 1
ATOM 795 N N . TYR A 1 103 ? -2.733 -1.737 7.194 1.00 94.00 103 TYR A N 1
ATOM 796 C CA . TYR A 1 103 ? -3.430 -2.057 5.956 1.00 94.00 103 TYR A CA 1
ATOM 797 C C . TYR A 1 103 ? -2.493 -1.992 4.760 1.00 94.00 103 TYR A C 1
ATOM 799 O O . TYR A 1 103 ? -1.546 -1.203 4.743 1.00 94.00 103 TYR A O 1
ATOM 807 N N . VAL A 1 104 ? -2.783 -2.791 3.738 1.00 96.19 104 VAL A N 1
ATOM 808 C CA . VAL A 1 104 ? -1.987 -2.851 2.512 1.00 96.19 104 VAL A CA 1
ATOM 809 C C . VAL A 1 104 ? -2.870 -2.659 1.288 1.00 96.19 104 VAL A C 1
ATOM 811 O O . VAL A 1 104 ? -3.817 -3.411 1.056 1.00 96.19 104 VAL A O 1
ATOM 814 N N . ILE A 1 105 ? -2.518 -1.683 0.456 1.00 96.44 105 ILE A N 1
ATOM 815 C CA . ILE A 1 105 ? -3.083 -1.533 -0.887 1.00 96.44 105 ILE A CA 1
ATOM 816 C C . ILE A 1 105 ? -2.034 -1.976 -1.904 1.00 96.44 105 ILE A C 1
ATOM 818 O O . ILE A 1 105 ? -0.921 -1.444 -1.936 1.00 96.44 105 ILE A O 1
ATOM 822 N N . SER A 1 106 ? -2.405 -2.917 -2.769 1.00 96.62 106 SER A N 1
ATOM 823 C CA . SER A 1 106 ? -1.615 -3.258 -3.949 1.00 96.62 106 SER A CA 1
ATOM 824 C C . SER A 1 106 ? -1.999 -2.330 -5.100 1.00 96.62 106 SER A C 1
ATOM 826 O O . SER A 1 106 ? -3.150 -2.320 -5.550 1.00 96.62 106 SER A O 1
ATOM 828 N N . PHE A 1 107 ? -1.042 -1.521 -5.558 1.00 96.38 107 PHE A N 1
ATOM 829 C CA . PHE A 1 107 ? -1.271 -0.464 -6.534 1.00 96.38 107 PHE A CA 1
ATOM 830 C C . PHE A 1 107 ? -0.584 -0.766 -7.870 1.00 96.38 107 PHE A C 1
ATOM 832 O O . PHE A 1 107 ? 0.611 -0.523 -8.063 1.00 96.38 107 PHE A O 1
ATOM 839 N N . GLY A 1 108 ? -1.394 -1.250 -8.817 1.00 96.19 108 GLY A N 1
ATOM 840 C CA . GLY A 1 108 ? -0.994 -1.540 -10.188 1.00 96.19 108 GLY A CA 1
ATOM 841 C C . GLY A 1 108 ? -0.915 -3.031 -10.521 1.00 96.19 108 GLY A C 1
ATOM 842 O O . GLY A 1 108 ? -0.865 -3.909 -9.665 1.00 96.19 108 GLY A O 1
ATOM 843 N N . ALA A 1 109 ? -0.893 -3.332 -11.818 1.00 94.81 109 ALA A N 1
ATOM 844 C CA . ALA A 1 109 ? -0.883 -4.699 -12.332 1.00 94.81 109 ALA A CA 1
ATOM 845 C C . ALA A 1 109 ? 0.373 -5.470 -11.900 1.00 94.81 109 ALA A C 1
ATOM 847 O O . ALA A 1 109 ? 0.295 -6.665 -11.631 1.00 94.81 109 ALA A O 1
ATOM 848 N N . CYS A 1 110 ? 1.517 -4.787 -11.788 1.00 94.56 110 CYS A N 1
ATOM 849 C CA . CYS A 1 110 ? 2.769 -5.424 -11.396 1.00 94.56 110 CYS A CA 1
ATOM 850 C C . CYS A 1 110 ? 2.760 -5.924 -9.947 1.00 94.56 110 CYS A C 1
ATOM 852 O O . CYS A 1 110 ? 3.282 -7.002 -9.690 1.00 94.56 110 CYS A O 1
ATOM 854 N N . SER A 1 111 ? 2.154 -5.188 -9.012 1.00 94.56 111 SER A N 1
ATOM 855 C CA . SER A 1 111 ? 2.024 -5.642 -7.624 1.00 94.56 111 SER A CA 1
ATOM 856 C C . SER A 1 111 ? 0.891 -6.658 -7.454 1.00 94.56 111 SER A C 1
ATOM 858 O O . SER A 1 111 ? 1.020 -7.551 -6.629 1.00 94.56 111 SER A O 1
ATOM 860 N N . ASN A 1 112 ? -0.177 -6.583 -8.260 1.00 94.69 112 ASN A N 1
ATOM 861 C CA . ASN A 1 112 ? -1.290 -7.540 -8.196 1.00 94.69 112 ASN A CA 1
ATOM 862 C C . ASN A 1 112 ? -0.912 -8.929 -8.738 1.00 94.69 112 ASN A C 1
ATOM 864 O O . ASN A 1 112 ? -1.236 -9.936 -8.125 1.00 94.69 112 ASN A O 1
ATOM 868 N N . CYS A 1 113 ? -0.277 -8.994 -9.914 1.00 92.81 113 CYS A N 1
ATOM 869 C CA . CYS A 1 113 ? -0.050 -10.259 -10.625 1.00 92.81 113 CYS A CA 1
ATOM 870 C C . CYS A 1 113 ? 1.293 -10.345 -11.380 1.00 92.81 113 CYS A C 1
ATOM 872 O O . CYS A 1 113 ? 1.465 -11.194 -12.253 1.00 92.81 113 CYS A O 1
ATOM 874 N N . GLY A 1 114 ? 2.242 -9.435 -11.124 1.00 90.88 114 GLY A N 1
ATOM 875 C CA . GLY A 1 114 ? 3.471 -9.294 -11.923 1.00 90.88 114 GLY A CA 1
ATOM 876 C C . GLY A 1 114 ? 3.284 -8.482 -13.214 1.00 90.88 114 GLY A C 1
ATOM 877 O O . GLY A 1 114 ? 4.256 -7.972 -13.775 1.00 90.88 114 GLY A O 1
ATOM 878 N N . GLY A 1 115 ? 2.037 -8.250 -13.640 1.00 92.00 115 GLY A N 1
ATOM 879 C CA . GLY A 1 115 ? 1.697 -7.359 -14.750 1.00 92.00 115 GLY A CA 1
ATOM 880 C C . GLY A 1 115 ? 2.347 -7.794 -16.071 1.00 92.00 115 GLY A C 1
ATOM 881 O O . GLY A 1 115 ? 2.413 -8.989 -16.353 1.00 92.00 115 GLY A O 1
ATOM 882 N N . PRO A 1 116 ? 2.866 -6.861 -16.889 1.00 92.38 116 PRO A N 1
ATOM 883 C CA . PRO A 1 116 ? 3.596 -7.199 -18.116 1.00 92.38 116 PRO A CA 1
ATOM 884 C C . PRO A 1 116 ? 4.838 -8.075 -17.885 1.00 92.38 116 PRO A C 1
ATOM 886 O O . PRO A 1 116 ? 5.303 -8.732 -18.809 1.00 92.38 116 PRO A O 1
ATOM 889 N N . TYR A 1 117 ? 5.365 -8.090 -16.659 1.00 93.12 117 TYR A N 1
ATOM 890 C CA . TYR A 1 117 ? 6.571 -8.820 -16.271 1.00 93.12 117 TYR A CA 1
ATOM 891 C C . TYR A 1 117 ? 6.268 -10.164 -15.599 1.00 93.12 117 TYR A C 1
ATOM 893 O O . TYR A 1 117 ? 7.143 -10.732 -14.954 1.00 93.12 117 TYR A O 1
ATOM 901 N N . TRP A 1 118 ? 5.046 -10.689 -15.731 1.00 91.88 118 TRP A N 1
ATOM 902 C CA . TRP A 1 118 ? 4.642 -11.945 -15.088 1.00 91.88 118 TRP A CA 1
ATOM 903 C C . TRP A 1 118 ? 5.515 -13.154 -15.484 1.00 91.88 118 TRP A C 1
ATOM 905 O O . TRP A 1 118 ? 5.636 -14.094 -14.699 1.00 91.88 118 TRP A O 1
ATOM 915 N N . ASP A 1 119 ? 6.131 -13.121 -16.672 1.00 93.00 119 ASP A N 1
ATOM 916 C CA . ASP A 1 119 ? 7.054 -14.149 -17.185 1.00 93.00 119 ASP A CA 1
ATOM 917 C C . ASP A 1 119 ? 8.541 -13.773 -17.006 1.00 93.00 119 ASP A C 1
ATOM 919 O O . ASP A 1 119 ? 9.444 -14.366 -17.586 1.00 93.00 119 ASP A O 1
ATOM 923 N N . SER A 1 120 ? 8.834 -12.733 -16.221 1.00 93.12 120 SER A N 1
ATOM 924 C CA . SER A 1 120 ? 10.213 -12.323 -15.942 1.00 93.12 120 SER A CA 1
ATOM 925 C C . SER A 1 120 ? 10.803 -13.099 -14.765 1.00 93.12 120 SER A C 1
ATOM 927 O O . SER A 1 120 ? 10.151 -13.290 -13.744 1.00 93.12 120 SER A O 1
ATOM 929 N N . TYR A 1 121 ? 12.081 -13.473 -14.872 1.00 94.19 121 TYR A N 1
ATOM 930 C CA . TYR A 1 121 ? 12.795 -14.266 -13.858 1.00 94.19 121 TYR A CA 1
ATOM 931 C C . TYR A 1 121 ? 13.064 -13.535 -12.533 1.00 94.19 121 TYR A C 1
ATOM 933 O O . TYR A 1 121 ? 13.453 -14.177 -11.566 1.00 94.19 121 TYR A O 1
ATOM 941 N N . ALA A 1 122 ? 12.961 -12.203 -12.521 1.00 92.69 122 ALA A N 1
ATOM 942 C CA . ALA A 1 122 ? 13.365 -11.352 -11.399 1.00 92.69 122 ALA A CA 1
ATOM 943 C C . ALA A 1 122 ? 12.187 -10.649 -10.709 1.00 92.69 122 ALA A C 1
ATOM 945 O O . ALA A 1 122 ? 12.410 -9.806 -9.832 1.00 92.69 122 ALA A O 1
ATOM 946 N N . VAL A 1 123 ? 10.956 -10.901 -11.164 1.00 95.12 123 VAL A N 1
ATOM 947 C CA . VAL A 1 123 ? 9.749 -10.209 -10.708 1.00 95.12 123 VAL A CA 1
ATOM 948 C C . VAL A 1 123 ? 8.851 -11.187 -9.973 1.00 95.12 123 VAL A C 1
ATOM 950 O O . VAL A 1 123 ? 8.472 -12.231 -10.502 1.00 95.12 123 VAL A O 1
ATOM 953 N N . THR A 1 124 ? 8.441 -10.797 -8.772 1.00 91.44 124 THR A N 1
ATOM 954 C CA . THR A 1 124 ? 7.479 -11.566 -7.999 1.00 91.44 124 THR A CA 1
ATOM 955 C C . THR A 1 124 ? 6.096 -11.404 -8.630 1.00 91.44 124 THR A C 1
ATOM 957 O O . THR A 1 124 ? 5.634 -10.289 -8.878 1.00 91.44 124 THR A O 1
ATOM 960 N N . LYS A 1 125 ? 5.399 -12.518 -8.872 1.00 90.69 125 LYS A N 1
ATOM 961 C CA . LYS A 1 125 ? 4.105 -12.563 -9.587 1.00 90.69 125 LYS A CA 1
ATOM 962 C C . LYS A 1 125 ? 2.917 -12.021 -8.782 1.00 90.69 125 LYS A C 1
ATOM 964 O O . LYS A 1 125 ? 1.778 -12.262 -9.151 1.00 90.69 125 LYS A O 1
ATOM 969 N N . GLY A 1 126 ? 3.163 -11.327 -7.680 1.00 91.12 126 GLY A N 1
ATOM 970 C CA . GLY A 1 126 ? 2.139 -10.770 -6.807 1.00 91.12 126 GLY A CA 1
ATOM 971 C C . GLY A 1 126 ? 2.718 -10.461 -5.436 1.00 91.12 126 GLY A C 1
ATOM 972 O O . GLY A 1 126 ? 3.473 -11.257 -4.875 1.00 91.12 126 GLY A O 1
ATOM 973 N N . VAL A 1 127 ? 2.370 -9.304 -4.887 1.00 94.12 127 VAL A N 1
ATOM 974 C CA . VAL A 1 127 ? 2.820 -8.903 -3.553 1.00 94.12 127 VAL A CA 1
ATOM 975 C C . VAL A 1 127 ? 2.156 -9.736 -2.447 1.00 94.12 127 VAL A C 1
ATOM 977 O O . VAL A 1 127 ? 2.733 -9.905 -1.373 1.00 94.12 127 VAL A O 1
ATOM 980 N N . ASP A 1 128 ? 1.024 -10.363 -2.765 1.00 94.56 128 ASP A N 1
ATOM 981 C CA . ASP A 1 128 ? 0.249 -11.268 -1.904 1.00 94.56 128 ASP A CA 1
ATOM 982 C C . ASP A 1 128 ? 1.042 -12.493 -1.452 1.00 94.56 128 ASP A C 1
ATOM 984 O O . ASP A 1 128 ? 0.740 -13.103 -0.430 1.00 94.56 128 ASP A O 1
ATOM 988 N N . GLN A 1 129 ? 2.075 -12.864 -2.214 1.00 92.69 129 GLN A N 1
ATOM 989 C CA . GLN A 1 129 ? 2.975 -13.958 -1.852 1.00 92.69 129 GLN A CA 1
ATOM 990 C C . GLN A 1 129 ? 3.874 -13.597 -0.660 1.00 92.69 129 GLN A C 1
ATOM 992 O O . GLN A 1 129 ? 4.443 -14.484 -0.027 1.00 92.69 129 GLN A O 1
ATOM 997 N N . ILE A 1 130 ? 4.032 -12.302 -0.371 1.00 93.25 130 ILE A N 1
ATOM 998 C CA . ILE A 1 130 ? 4.978 -11.774 0.616 1.00 93.25 130 ILE A CA 1
ATOM 999 C C . ILE A 1 130 ? 4.234 -11.181 1.816 1.00 93.25 130 ILE A C 1
ATOM 1001 O O . ILE A 1 130 ? 4.624 -11.427 2.958 1.00 93.25 130 ILE A O 1
ATOM 1005 N N . ILE A 1 131 ? 3.195 -10.381 1.565 1.00 94.38 131 ILE A N 1
ATOM 1006 C CA . ILE A 1 131 ? 2.404 -9.684 2.588 1.00 94.38 131 ILE A CA 1
ATOM 1007 C C . ILE A 1 131 ? 0.907 -9.797 2.271 1.00 94.38 131 ILE A C 1
ATOM 1009 O O . ILE A 1 131 ? 0.540 -9.855 1.100 1.00 94.38 131 ILE A O 1
ATOM 1013 N N . PRO A 1 132 ? 0.024 -9.802 3.284 1.00 94.62 132 PRO A N 1
ATOM 1014 C CA . PRO A 1 132 ? -1.414 -9.819 3.042 1.00 94.62 132 PRO A CA 1
ATOM 1015 C C . PRO A 1 132 ? -1.872 -8.479 2.455 1.00 94.62 132 PRO A C 1
ATOM 1017 O O . PRO A 1 132 ? -1.574 -7.424 3.013 1.00 94.62 132 PRO A O 1
ATOM 1020 N N . VAL A 1 133 ? -2.609 -8.523 1.344 1.00 95.62 133 VAL A N 1
ATOM 1021 C CA . VAL A 1 133 ? -3.180 -7.337 0.689 1.00 95.62 133 VAL A CA 1
ATOM 1022 C C . VAL A 1 133 ? -4.651 -7.178 1.030 1.00 95.62 133 VAL A C 1
ATOM 1024 O O . VAL A 1 133 ? -5.431 -8.129 0.960 1.00 95.62 133 VAL A O 1
ATOM 1027 N N . ASP A 1 134 ? -5.049 -5.946 1.352 1.00 94.81 134 ASP A N 1
ATOM 1028 C CA . ASP A 1 134 ? -6.427 -5.634 1.701 1.00 94.81 134 ASP A CA 1
ATOM 1029 C C . ASP A 1 134 ? -7.278 -5.190 0.515 1.00 94.81 134 ASP A C 1
ATOM 1031 O O . ASP A 1 134 ? -8.454 -5.554 0.413 1.00 94.81 134 ASP A O 1
ATOM 1035 N N . VAL A 1 135 ? -6.702 -4.371 -0.362 1.00 96.38 135 VAL A N 1
ATOM 1036 C CA . VAL A 1 135 ? -7.381 -3.837 -1.543 1.00 96.38 135 VAL A CA 1
ATOM 1037 C C . VAL A 1 135 ? -6.429 -3.863 -2.729 1.00 96.38 135 VAL A C 1
ATOM 1039 O O . VAL A 1 135 ? -5.281 -3.429 -2.637 1.00 96.38 135 VAL A O 1
ATOM 1042 N N .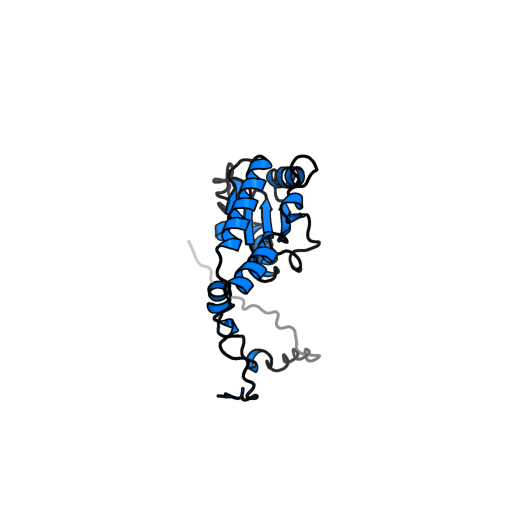 TYR A 1 136 ? -6.942 -4.332 -3.863 1.00 96.62 136 TYR A N 1
ATOM 1043 C CA . TYR A 1 136 ? -6.240 -4.333 -5.141 1.00 96.62 136 TYR A CA 1
ATOM 1044 C C . TYR A 1 136 ? -6.771 -3.209 -6.014 1.00 96.62 136 TYR A C 1
ATOM 1046 O O . TYR A 1 136 ? -7.981 -3.092 -6.214 1.00 96.62 136 TYR A O 1
ATOM 1054 N N . VAL A 1 137 ? -5.865 -2.420 -6.582 1.00 96.81 137 VAL A N 1
ATOM 1055 C CA . VAL A 1 137 ? -6.200 -1.388 -7.564 1.00 96.81 137 VAL A CA 1
ATOM 1056 C C . VAL A 1 137 ? -5.605 -1.798 -8.914 1.00 96.81 137 VAL A C 1
ATOM 1058 O O . VAL A 1 137 ? -4.379 -1.805 -9.071 1.00 96.81 137 VAL A O 1
ATOM 1061 N N . PRO A 1 138 ? -6.431 -2.195 -9.898 1.00 95.00 138 PRO A N 1
ATOM 1062 C CA . PRO A 1 138 ? -5.944 -2.621 -11.206 1.00 95.00 138 PRO A CA 1
ATOM 1063 C C . PRO A 1 138 ? -5.576 -1.430 -12.105 1.00 95.00 138 PRO A C 1
ATOM 1065 O O . PRO A 1 138 ? -6.300 -0.440 -12.167 1.00 95.00 138 PRO A O 1
ATOM 1068 N N . GLY A 1 139 ? -4.472 -1.551 -12.853 1.00 95.25 139 GLY A N 1
ATOM 1069 C CA . GLY A 1 139 ? -4.046 -0.599 -13.893 1.00 95.25 139 GLY A CA 1
ATOM 1070 C C . GLY A 1 139 ? -2.536 -0.634 -14.165 1.00 95.25 139 GLY A C 1
ATOM 1071 O O . GLY A 1 139 ? -1.799 -1.291 -13.435 1.00 95.25 139 GLY A O 1
ATOM 1072 N N . CYS A 1 140 ? -2.049 0.041 -15.215 1.00 95.56 140 CYS A N 1
ATOM 1073 C CA . CYS A 1 140 ? -0.625 0.018 -15.593 1.00 95.56 140 CYS A CA 1
ATOM 1074 C C . CYS A 1 140 ? -0.129 1.330 -16.263 1.00 95.56 140 CYS A C 1
ATOM 1076 O O . CYS A 1 140 ? 0.065 1.347 -17.478 1.00 95.56 140 CYS A O 1
ATOM 1078 N N . PRO A 1 141 ? 0.126 2.413 -15.500 1.00 93.69 141 PRO A N 1
ATOM 1079 C CA . PRO A 1 141 ? -0.307 2.629 -14.122 1.00 93.69 141 PRO A CA 1
ATOM 1080 C C . PRO A 1 141 ? -1.813 2.979 -14.062 1.00 93.69 141 PRO A C 1
ATOM 1082 O O . PRO A 1 141 ? -2.379 3.486 -15.032 1.00 93.69 141 PRO A O 1
ATOM 1085 N N . PRO A 1 142 ? -2.510 2.641 -12.968 1.00 94.81 142 PRO A N 1
ATOM 1086 C CA . PRO A 1 142 ? -3.914 3.016 -12.761 1.00 94.81 142 PRO A CA 1
ATOM 1087 C C . PRO A 1 142 ? -4.065 4.532 -12.612 1.00 94.81 142 PRO A C 1
ATOM 1089 O O . PRO A 1 142 ? -3.272 5.138 -11.909 1.00 94.81 142 PRO A O 1
ATOM 1092 N N . ARG A 1 143 ? -5.100 5.143 -13.200 1.00 95.19 143 ARG A N 1
ATOM 1093 C CA . ARG A 1 143 ? -5.319 6.594 -13.060 1.00 95.19 143 ARG A CA 1
ATOM 1094 C C . ARG A 1 143 ? -5.465 7.027 -11.587 1.00 95.19 143 ARG A C 1
ATOM 1096 O O . ARG A 1 143 ? -5.921 6.213 -10.775 1.00 95.19 143 ARG A O 1
ATOM 1103 N N . PRO A 1 144 ? -5.180 8.292 -11.223 1.00 94.25 144 PRO A N 1
ATOM 1104 C CA . PRO A 1 144 ? -5.199 8.735 -9.829 1.00 94.25 144 PRO A CA 1
ATOM 1105 C C . PRO A 1 144 ? -6.585 8.585 -9.193 1.00 94.25 144 PRO A C 1
ATOM 1107 O O . PRO A 1 144 ? -6.704 8.273 -8.012 1.00 94.25 144 PRO A O 1
ATOM 1110 N N . GLU A 1 145 ? -7.652 8.720 -9.981 1.00 94.69 145 GLU A N 1
ATOM 1111 C CA . GLU A 1 145 ? -9.027 8.528 -9.522 1.00 94.69 145 GLU A CA 1
ATOM 1112 C C . GLU A 1 145 ? -9.313 7.070 -9.131 1.00 94.69 145 GLU A C 1
ATOM 1114 O O . GLU A 1 145 ? -10.103 6.817 -8.221 1.00 94.69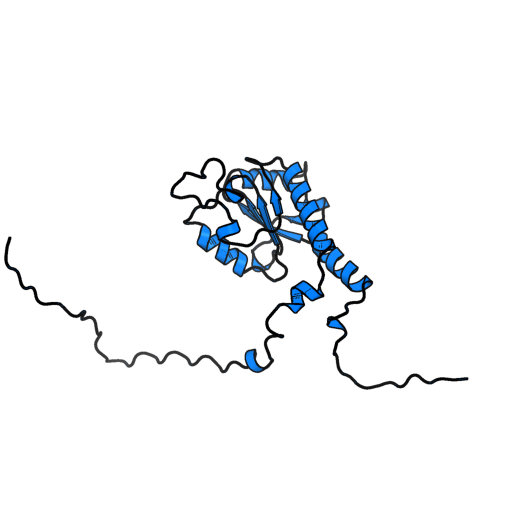 145 GLU A O 1
ATOM 1119 N N . ALA A 1 146 ? -8.642 6.100 -9.761 1.00 95.50 146 ALA A N 1
ATOM 1120 C CA . ALA A 1 146 ? -8.751 4.693 -9.378 1.00 95.50 146 ALA A CA 1
ATOM 1121 C C . ALA A 1 146 ? -8.094 4.432 -8.014 1.00 95.50 146 ALA A C 1
ATOM 1123 O O . ALA A 1 146 ? -8.612 3.640 -7.228 1.00 95.50 146 ALA A O 1
ATOM 1124 N N . LEU A 1 147 ? -7.003 5.137 -7.690 1.00 94.12 147 LEU A N 1
ATOM 1125 C CA . LEU A 1 147 ? -6.415 5.080 -6.349 1.00 94.12 147 LEU A CA 1
ATOM 1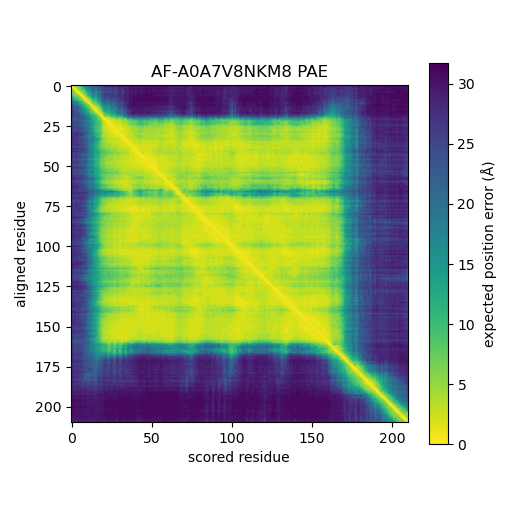126 C C . LEU A 1 147 ? -7.369 5.657 -5.297 1.00 94.12 147 LEU A C 1
ATOM 1128 O O . LEU A 1 147 ? -7.539 5.055 -4.240 1.00 94.12 147 LEU A O 1
ATOM 1132 N N . LEU A 1 148 ? -8.032 6.781 -5.597 1.00 93.88 148 LEU A N 1
ATOM 1133 C CA . LEU A 1 148 ? -9.041 7.367 -4.706 1.00 93.88 148 LEU A CA 1
ATOM 1134 C C . LEU A 1 148 ? -10.181 6.389 -4.426 1.00 93.88 148 LEU A C 1
ATOM 1136 O O . LEU A 1 148 ? -10.596 6.235 -3.279 1.00 93.88 148 LEU A O 1
ATOM 1140 N N . GLN A 1 149 ? -10.654 5.686 -5.455 1.00 95.38 149 GLN A N 1
ATOM 1141 C CA . GLN A 1 149 ? -11.661 4.645 -5.283 1.00 95.38 149 GLN A CA 1
ATOM 1142 C C . GLN A 1 149 ? -11.137 3.493 -4.410 1.00 95.38 149 GLN A C 1
ATOM 1144 O O . GLN A 1 149 ? -11.854 3.040 -3.518 1.00 95.38 149 GLN A O 1
ATOM 1149 N N . GLY A 1 150 ? -9.888 3.063 -4.606 1.00 95.12 150 GLY A N 1
ATOM 1150 C CA . GLY A 1 150 ? -9.250 2.051 -3.762 1.00 95.12 150 GLY A CA 1
ATOM 1151 C C . GLY A 1 150 ? -9.183 2.462 -2.287 1.00 95.12 150 GLY A C 1
ATOM 1152 O O . GLY A 1 150 ? -9.498 1.662 -1.407 1.00 95.12 150 GLY A O 1
ATOM 1153 N N . ILE A 1 151 ? -8.860 3.729 -2.014 1.00 94.56 151 ILE A N 1
ATOM 1154 C CA . ILE A 1 151 ? -8.862 4.304 -0.662 1.00 94.56 151 ILE A CA 1
ATOM 1155 C C . ILE A 1 151 ? -10.276 4.312 -0.072 1.00 94.56 151 ILE A C 1
ATOM 1157 O O . ILE A 1 151 ? -10.460 3.879 1.062 1.00 94.56 151 ILE A O 1
ATOM 1161 N N . LEU A 1 152 ? -11.288 4.747 -0.828 1.00 94.75 152 LEU A N 1
ATOM 1162 C CA . LEU A 1 152 ? -12.682 4.718 -0.365 1.00 94.75 152 LEU A CA 1
ATOM 1163 C C . LEU A 1 152 ? -13.127 3.291 -0.030 1.00 94.75 152 LEU A C 1
ATOM 1165 O O . LEU A 1 152 ? -13.748 3.059 1.008 1.00 94.75 152 LEU A O 1
ATOM 1169 N N . ARG A 1 153 ? -12.740 2.314 -0.855 1.00 95.38 153 ARG A N 1
ATOM 1170 C CA . ARG A 1 153 ? -13.046 0.906 -0.600 1.00 95.38 153 ARG A CA 1
ATOM 1171 C C . ARG A 1 153 ? -12.356 0.383 0.658 1.00 95.38 153 ARG A C 1
ATOM 1173 O O . ARG A 1 153 ? -12.957 -0.385 1.411 1.00 95.38 153 ARG A O 1
ATOM 1180 N N . LEU A 1 154 ? -11.123 0.816 0.911 1.00 94.31 154 LEU A N 1
ATOM 1181 C CA . LEU A 1 154 ? -10.430 0.517 2.159 1.00 94.31 154 LEU A CA 1
ATOM 1182 C C . LEU A 1 154 ? -11.166 1.136 3.357 1.00 94.31 154 LEU A C 1
ATOM 1184 O O . LEU A 1 154 ? -11.402 0.448 4.343 1.00 94.31 154 LEU A O 1
ATOM 1188 N N . GLN A 1 155 ? -11.595 2.396 3.264 1.00 93.44 155 GLN A N 1
ATOM 1189 C CA . GLN A 1 155 ? -12.345 3.070 4.330 1.00 93.44 155 GLN A CA 1
ATOM 1190 C C . GLN A 1 155 ? -13.674 2.374 4.651 1.00 93.44 155 GLN A C 1
ATOM 1192 O O . GLN A 1 155 ? -14.033 2.254 5.823 1.00 93.44 155 GLN A O 1
ATOM 1197 N N . GLU A 1 156 ? -14.396 1.889 3.638 1.00 93.06 156 GLU A N 1
ATOM 1198 C CA . GLU A 1 156 ? -15.605 1.074 3.820 1.00 93.06 156 GLU A C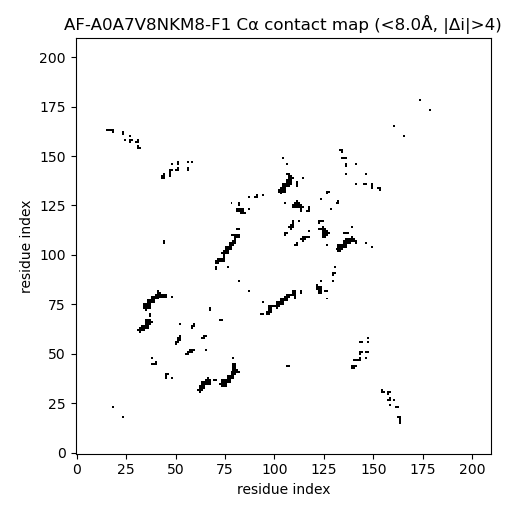A 1
ATOM 1199 C C . GLU A 1 156 ? -15.301 -0.231 4.560 1.00 93.06 156 GLU A C 1
ATOM 1201 O O . GLU A 1 156 ? -16.029 -0.611 5.478 1.00 93.06 156 GLU A O 1
ATOM 1206 N N . ARG A 1 157 ? -14.201 -0.898 4.194 1.00 90.75 157 ARG A N 1
ATOM 1207 C CA . ARG A 1 157 ? -13.761 -2.126 4.857 1.00 90.75 157 ARG A CA 1
ATOM 1208 C C . ARG A 1 157 ? -13.389 -1.879 6.322 1.00 90.75 157 ARG A C 1
ATOM 1210 O O . ARG A 1 157 ? -13.797 -2.658 7.175 1.00 90.75 157 ARG A O 1
ATOM 1217 N N . ILE A 1 158 ? -12.694 -0.779 6.622 1.00 90.12 158 ILE A N 1
ATOM 1218 C CA . ILE A 1 158 ? -12.361 -0.364 7.997 1.00 90.12 158 ILE A CA 1
ATOM 1219 C C . ILE A 1 158 ? -13.629 -0.044 8.796 1.00 90.12 158 ILE A C 1
ATOM 1221 O O . ILE A 1 158 ? -13.728 -0.386 9.971 1.00 90.12 158 ILE A O 1
ATOM 1225 N N . ALA A 1 159 ? -14.619 0.598 8.171 1.00 88.06 159 ALA A N 1
ATOM 1226 C CA . ALA A 1 159 ? -15.878 0.927 8.830 1.00 88.06 159 ALA A CA 1
ATOM 1227 C C . ALA A 1 159 ? -16.677 -0.325 9.230 1.00 88.06 159 ALA A C 1
ATOM 1229 O O . ALA A 1 159 ? -17.292 -0.330 10.297 1.00 88.06 159 ALA A O 1
ATOM 1230 N N . ALA A 1 160 ? -16.645 -1.369 8.397 1.00 85.75 160 ALA A N 1
ATOM 1231 C CA . ALA A 1 160 ? -17.331 -2.637 8.636 1.00 85.75 160 ALA A CA 1
ATOM 1232 C C . ALA A 1 160 ? -16.610 -3.559 9.638 1.00 85.75 160 ALA A C 1
ATOM 1234 O O . ALA A 1 160 ? -17.180 -4.558 10.074 1.00 85.75 160 ALA A O 1
ATOM 1235 N N . GLU A 1 161 ? -15.363 -3.259 9.994 1.00 81.00 161 GLU A N 1
ATOM 1236 C CA . GLU A 1 161 ? -14.543 -4.153 10.799 1.00 81.00 161 GLU A CA 1
ATOM 1237 C C . GLU A 1 161 ? -14.921 -4.132 12.285 1.00 81.00 161 GLU A C 1
ATOM 1239 O O . GLU A 1 161 ? -15.109 -3.073 12.891 1.00 81.00 161 GLU A O 1
ATOM 1244 N N . SER A 1 162 ? -14.988 -5.309 12.913 1.00 71.75 162 SER A N 1
ATOM 1245 C CA . SER A 1 162 ? -15.276 -5.404 14.340 1.00 71.75 162 SER A CA 1
ATOM 1246 C C . SER A 1 162 ? -13.986 -5.374 15.173 1.00 71.75 162 SER A C 1
ATOM 1248 O O . SER A 1 162 ? -13.071 -6.182 15.011 1.00 71.75 162 SER A O 1
ATOM 1250 N N . THR A 1 163 ? -13.908 -4.437 16.123 1.00 63.44 163 THR A N 1
ATOM 1251 C CA . THR A 1 163 ? -12.752 -4.295 17.030 1.00 63.44 163 THR A CA 1
ATOM 1252 C C . THR A 1 163 ? -12.490 -5.576 17.836 1.00 63.44 163 THR A C 1
ATOM 1254 O O . THR A 1 163 ? -11.346 -5.896 18.148 1.00 63.44 163 THR A O 1
ATOM 1257 N N . ALA A 1 164 ? -13.548 -6.327 18.157 1.00 60.72 164 ALA A N 1
ATOM 1258 C CA . ALA A 1 164 ? -13.469 -7.556 18.940 1.00 60.72 164 ALA A CA 1
ATOM 1259 C C . ALA A 1 164 ? -12.877 -8.739 18.156 1.00 60.72 164 ALA A C 1
ATOM 1261 O O . ALA A 1 164 ? -12.183 -9.554 18.749 1.00 60.72 164 ALA A O 1
ATOM 1262 N N . GLU A 1 165 ? -13.114 -8.833 16.849 1.00 64.06 165 GLU A N 1
ATOM 1263 C CA . GLU A 1 165 ? -12.577 -9.903 15.998 1.00 64.06 165 GLU A CA 1
ATOM 1264 C C . GLU A 1 165 ? -11.088 -9.694 15.717 1.00 64.06 165 GLU A C 1
ATOM 1266 O O . GLU A 1 165 ? -10.299 -10.628 15.848 1.00 64.06 165 GLU A O 1
ATOM 1271 N N . ARG A 1 166 ? -10.675 -8.442 15.473 1.00 61.31 166 ARG A N 1
ATOM 1272 C CA . ARG A 1 166 ? -9.267 -8.099 15.230 1.00 61.31 166 ARG A CA 1
ATOM 1273 C C . ARG A 1 166 ? -8.373 -8.328 16.453 1.00 61.31 166 ARG A C 1
ATOM 1275 O O . ARG A 1 166 ? -7.292 -8.892 16.325 1.00 61.31 166 ARG A O 1
ATOM 1282 N N . TYR A 1 167 ? -8.813 -7.917 17.647 1.00 61.84 167 TYR A N 1
ATOM 1283 C CA . TYR A 1 167 ? -8.041 -8.117 18.886 1.00 61.84 167 TYR A CA 1
ATOM 1284 C C . TYR A 1 167 ? -8.374 -9.427 19.619 1.00 61.84 167 TYR A C 1
ATOM 1286 O O . TYR A 1 167 ? -7.690 -9.780 20.577 1.00 61.84 167 TYR A O 1
ATOM 1294 N N . GLY A 1 168 ? -9.415 -10.152 19.198 1.00 54.06 168 GLY A N 1
ATOM 1295 C CA . GLY A 1 168 ? -9.864 -11.396 19.832 1.00 54.06 168 GLY A CA 1
ATOM 1296 C C . GLY A 1 168 ? -9.124 -12.652 19.369 1.00 54.06 168 GLY A C 1
ATOM 1297 O O . GLY A 1 168 ? -9.159 -13.651 20.082 1.00 54.06 168 GLY A O 1
ATOM 1298 N N . GLY A 1 169 ? -8.455 -12.600 18.210 1.00 48.59 169 GLY A N 1
ATOM 1299 C CA . GLY A 1 169 ? -7.729 -13.730 17.612 1.00 48.59 169 GLY A CA 1
ATOM 1300 C C . GLY A 1 169 ? -6.228 -13.801 17.920 1.00 48.59 169 GLY A C 1
ATOM 1301 O O . GLY A 1 169 ? -5.568 -14.746 17.493 1.00 48.59 169 GLY A O 1
ATOM 1302 N N . GLY A 1 170 ? -5.664 -12.830 18.644 1.00 44.84 170 GLY A N 1
ATOM 1303 C CA . GLY A 1 170 ? -4.275 -12.914 19.102 1.00 44.84 170 GLY A CA 1
ATOM 1304 C C . GLY A 1 170 ? -4.123 -13.966 20.209 1.00 44.84 170 GLY A C 1
ATOM 1305 O O . GLY A 1 170 ? -5.081 -14.176 20.962 1.00 44.84 170 GLY A O 1
ATOM 1306 N N . PRO A 1 171 ? -2.947 -14.616 20.367 1.00 41.84 171 PRO A N 1
ATOM 1307 C CA . PRO A 1 171 ? -2.677 -15.380 21.580 1.00 41.84 171 PRO A CA 1
ATOM 1308 C C . PRO A 1 171 ? -3.008 -14.474 22.762 1.00 41.84 171 PRO A C 1
ATOM 1310 O O . PRO A 1 171 ? -2.615 -13.304 22.753 1.00 41.84 171 PRO A O 1
ATOM 1313 N N . ALA A 1 172 ? -3.810 -14.996 23.699 1.00 44.72 172 ALA A N 1
ATOM 1314 C CA . ALA A 1 172 ? -4.266 -14.289 24.888 1.00 44.72 172 ALA A CA 1
ATOM 1315 C C . ALA A 1 172 ? -3.168 -13.339 25.356 1.00 44.72 172 ALA A C 1
ATOM 1317 O O . ALA A 1 172 ? -2.067 -13.825 25.606 1.00 44.72 172 ALA A O 1
ATOM 1318 N N . THR A 1 173 ? -3.465 -12.028 25.351 1.00 44.66 173 THR A N 1
ATOM 1319 C CA . THR A 1 173 ? -2.685 -10.936 25.961 1.00 44.66 173 THR A CA 1
ATOM 1320 C C . THR A 1 173 ? -1.383 -11.451 26.538 1.00 44.66 173 THR A C 1
ATOM 1322 O O . THR A 1 173 ? -1.462 -12.103 27.584 1.00 44.66 173 THR A O 1
ATOM 1325 N N . ALA A 1 174 ? -0.254 -11.222 25.843 1.00 48.69 174 ALA A N 1
ATOM 1326 C CA . ALA A 1 174 ? 1.081 -11.601 26.305 1.00 48.69 174 ALA A CA 1
ATOM 1327 C C . ALA A 1 174 ? 1.091 -11.530 27.827 1.00 48.69 174 ALA A C 1
ATOM 1329 O O . ALA A 1 174 ? 0.857 -10.455 28.392 1.00 48.69 174 ALA A O 1
ATOM 1330 N N . SER A 1 175 ? 1.145 -12.703 28.469 1.00 46.03 175 SER A N 1
ATOM 1331 C CA . SER A 1 175 ? 0.884 -12.756 29.899 1.00 46.03 175 SER A CA 1
ATOM 1332 C C . SER A 1 175 ? 1.896 -11.839 30.568 1.00 46.03 175 SER A C 1
ATOM 1334 O O . SER A 1 175 ? 2.992 -11.619 30.050 1.00 46.03 175 SER A O 1
ATOM 1336 N N . THR A 1 176 ? 1.565 -11.280 31.721 1.00 52.19 176 THR A N 1
ATOM 1337 C CA . THR A 1 176 ? 2.543 -10.507 32.492 1.00 52.19 176 THR A CA 1
ATOM 1338 C C . THR A 1 176 ? 3.845 -11.289 32.728 1.00 52.19 176 THR A C 1
ATOM 1340 O O . THR A 1 176 ? 4.887 -10.664 32.872 1.00 52.19 176 THR A O 1
ATOM 1343 N N . ALA A 1 177 ? 3.820 -12.628 32.639 1.00 56.88 177 ALA A N 1
ATOM 1344 C CA . ALA A 1 177 ? 5.009 -13.479 32.652 1.00 56.88 177 ALA A CA 1
ATOM 1345 C C . ALA A 1 177 ? 5.899 -13.360 31.391 1.00 56.88 177 ALA A C 1
ATOM 1347 O O . ALA A 1 177 ? 7.107 -13.544 31.480 1.00 56.88 177 ALA A O 1
ATOM 1348 N N . ALA A 1 178 ? 5.343 -13.021 30.223 1.00 56.75 178 ALA A N 1
ATOM 1349 C CA . ALA A 1 178 ? 6.111 -12.732 29.006 1.00 56.75 178 ALA A CA 1
ATOM 1350 C C . ALA A 1 178 ? 6.819 -11.364 29.062 1.00 56.75 178 ALA A C 1
ATOM 1352 O O . ALA A 1 178 ? 7.835 -11.170 28.401 1.00 56.75 178 ALA A O 1
ATOM 1353 N N . LEU A 1 179 ? 6.306 -10.426 29.868 1.00 56.00 179 LEU A N 1
ATOM 1354 C CA . LEU A 1 179 ? 6.957 -9.140 30.160 1.00 56.00 179 LEU A CA 1
ATOM 1355 C C . LEU A 1 179 ? 8.022 -9.249 31.264 1.00 56.00 179 LEU A C 1
ATOM 1357 O O . LEU A 1 179 ? 8.792 -8.312 31.459 1.00 56.00 179 LEU A O 1
ATOM 1361 N N . THR A 1 180 ? 8.089 -10.384 31.960 1.00 59.53 180 THR A N 1
ATOM 1362 C CA . THR A 1 180 ? 9.155 -10.731 32.906 1.00 59.53 180 THR A CA 1
ATOM 1363 C C . THR A 1 180 ? 10.070 -11.804 32.318 1.00 59.53 180 THR A C 1
ATOM 1365 O O . THR A 1 180 ? 10.428 -12.747 33.019 1.00 59.53 180 THR A O 1
ATOM 1368 N N . SER A 1 181 ? 10.420 -11.723 31.028 1.00 64.38 181 SER A N 1
ATOM 1369 C CA . SER A 1 181 ? 11.520 -12.558 30.542 1.00 64.38 181 SER A CA 1
ATOM 1370 C C . SER A 1 181 ? 12.789 -12.133 31.275 1.00 64.38 181 SER A C 1
ATOM 1372 O O . SER A 1 181 ? 13.127 -10.945 31.265 1.00 64.38 181 SER A O 1
ATOM 1374 N N . ASP A 1 182 ? 13.473 -13.085 31.902 1.00 70.69 182 ASP A N 1
ATOM 1375 C CA . ASP A 1 182 ? 14.729 -12.823 32.594 1.00 70.69 182 ASP A CA 1
ATOM 1376 C C . ASP A 1 182 ? 15.743 -12.147 31.661 1.00 70.69 182 ASP A C 1
ATOM 1378 O O . ASP A 1 182 ? 15.737 -12.349 30.442 1.00 70.69 182 ASP A O 1
ATOM 1382 N N . LEU A 1 183 ? 16.602 -11.302 32.241 1.00 58.12 183 LEU A N 1
ATOM 1383 C CA . LEU A 1 183 ? 17.631 -10.576 31.501 1.00 58.12 183 LEU A CA 1
ATOM 1384 C C . LEU A 1 183 ? 18.449 -11.548 30.643 1.00 58.12 183 LEU A C 1
ATOM 1386 O O . LEU A 1 183 ? 18.983 -12.540 31.142 1.00 58.12 183 LEU A O 1
ATOM 1390 N N . VAL A 1 184 ? 18.565 -11.226 29.351 1.00 66.38 184 VAL A N 1
ATOM 1391 C CA . VAL A 1 184 ? 19.412 -11.956 28.402 1.00 66.38 184 VAL A CA 1
ATOM 1392 C C . VAL A 1 184 ? 20.814 -12.073 28.989 1.00 66.38 184 VAL A C 1
ATOM 1394 O O . VAL A 1 184 ? 21.447 -11.065 29.313 1.00 66.38 184 VAL A O 1
ATOM 1397 N N . THR A 1 185 ? 21.297 -13.305 29.138 1.00 71.50 185 THR A N 1
ATOM 1398 C CA . THR A 1 185 ? 22.642 -13.554 29.652 1.00 71.50 185 THR A CA 1
ATOM 1399 C C . THR A 1 185 ? 23.653 -13.000 28.648 1.00 71.50 185 THR A C 1
ATOM 1401 O O . THR A 1 185 ? 23.590 -13.363 27.469 1.00 71.50 185 THR A O 1
ATOM 1404 N N . PRO A 1 186 ? 24.564 -12.101 29.059 1.00 57.16 186 PRO A N 1
ATOM 1405 C CA . PRO A 1 186 ? 25.558 -11.566 28.144 1.00 57.16 186 PRO A CA 1
ATOM 1406 C C . PRO A 1 186 ? 26.452 -12.705 27.630 1.00 57.16 186 PRO A C 1
ATOM 1408 O O . PRO A 1 186 ? 26.780 -13.616 28.399 1.00 57.16 186 PRO A O 1
ATOM 1411 N N . PRO A 1 187 ? 26.863 -12.674 26.350 1.00 71.38 187 PRO A N 1
ATOM 1412 C CA . PRO A 1 187 ? 27.806 -13.650 25.828 1.00 71.38 187 PRO A CA 1
ATOM 1413 C C . PRO A 1 187 ? 29.118 -13.563 26.614 1.00 71.38 187 PRO A C 1
ATOM 1415 O O . PRO A 1 187 ? 29.638 -12.472 26.860 1.00 71.38 187 PRO A O 1
ATOM 1418 N N . THR A 1 188 ? 29.641 -14.717 27.028 1.00 70.75 188 THR A N 1
ATOM 1419 C CA . THR A 1 188 ? 30.916 -14.799 27.742 1.00 70.75 188 THR A CA 1
ATOM 1420 C C . THR A 1 188 ? 32.025 -14.235 26.849 1.00 70.75 188 THR A C 1
ATOM 1422 O O . THR A 1 188 ? 32.133 -14.660 25.695 1.00 70.75 188 THR A O 1
ATOM 1425 N N . PRO A 1 189 ? 32.841 -13.280 27.331 1.00 63.16 189 PRO A N 1
ATOM 1426 C CA . PRO A 1 189 ? 33.951 -12.773 26.541 1.00 63.16 189 PRO A CA 1
ATOM 1427 C C . PRO A 1 189 ? 34.929 -13.917 26.235 1.00 63.16 189 PRO A C 1
ATOM 1429 O O . PRO A 1 189 ? 35.142 -14.780 27.094 1.00 63.16 189 PRO A O 1
ATOM 1432 N N . PRO A 1 190 ? 35.529 -13.945 25.034 1.00 64.25 190 PRO A N 1
ATOM 1433 C CA . PRO A 1 190 ? 36.512 -14.959 24.696 1.00 64.25 190 PRO A CA 1
ATOM 1434 C C . PRO A 1 190 ? 37.691 -14.882 25.671 1.00 64.25 190 PRO A C 1
ATOM 1436 O O . PRO A 1 190 ? 38.234 -13.807 25.939 1.00 64.25 190 PRO A O 1
ATOM 1439 N N . THR A 1 191 ? 38.071 -16.033 26.224 1.00 61.19 191 THR A N 1
ATOM 1440 C CA . THR A 1 191 ? 39.263 -16.173 27.063 1.00 61.19 191 THR A CA 1
ATOM 1441 C C . THR A 1 191 ? 40.491 -15.745 26.254 1.00 61.19 191 THR A C 1
ATOM 1443 O O . THR A 1 191 ? 40.669 -16.242 25.139 1.00 61.19 191 THR A O 1
ATOM 1446 N N . PRO A 1 192 ? 41.371 -14.869 26.772 1.00 51.66 192 PRO A N 1
ATOM 1447 C CA . PRO A 1 192 ? 42.626 -14.585 26.095 1.00 51.66 192 PRO A CA 1
ATOM 1448 C C . PRO A 1 192 ? 43.470 -15.866 26.103 1.00 51.66 192 PRO A C 1
ATOM 1450 O O . PRO A 1 192 ? 43.913 -16.298 27.165 1.00 51.66 192 PRO A O 1
ATOM 1453 N N . GLY A 1 193 ? 43.665 -16.483 24.932 1.00 58.03 193 GLY A N 1
ATOM 1454 C CA . GLY A 1 193 ? 44.629 -17.575 24.750 1.00 58.03 193 GLY A CA 1
ATOM 1455 C C . GLY A 1 193 ? 44.100 -18.939 24.290 1.00 58.03 193 GLY A C 1
ATOM 1456 O O . GLY A 1 193 ? 44.843 -19.908 24.410 1.00 58.03 193 GLY A O 1
ATOM 1457 N N . ALA A 1 194 ? 42.881 -19.058 23.755 1.00 44.22 194 ALA A N 1
ATOM 1458 C CA . ALA A 1 194 ? 42.489 -20.275 23.031 1.00 44.22 194 ALA A CA 1
ATOM 1459 C C . ALA A 1 194 ? 42.861 -20.143 21.535 1.00 44.22 194 ALA A C 1
ATOM 1461 O O . ALA A 1 194 ? 42.502 -19.130 20.936 1.00 44.22 194 ALA A O 1
ATOM 1462 N N . PRO A 1 195 ? 43.592 -21.105 20.936 1.00 50.00 195 PRO A N 1
ATOM 1463 C CA . PRO A 1 195 ? 43.983 -21.039 19.529 1.00 50.00 195 PRO A CA 1
ATOM 1464 C C . PRO A 1 195 ? 42.761 -21.157 18.610 1.00 50.00 195 PRO A C 1
ATOM 1466 O O . PRO A 1 195 ? 41.865 -21.965 18.863 1.00 50.00 195 PRO A O 1
ATOM 1469 N N . ASP A 1 196 ? 42.747 -20.348 17.548 1.00 42.19 196 ASP A N 1
ATOM 1470 C CA . ASP A 1 196 ? 41.719 -20.348 16.508 1.00 42.19 196 ASP A CA 1
ATOM 1471 C C . ASP A 1 196 ? 41.570 -21.752 15.910 1.00 42.19 196 ASP A C 1
ATOM 1473 O O . ASP A 1 196 ? 42.470 -22.266 15.245 1.00 42.19 196 ASP A O 1
ATOM 1477 N N . ALA A 1 197 ? 40.416 -22.382 16.128 1.00 48.34 197 ALA A N 1
ATOM 1478 C CA . ALA A 1 197 ? 40.039 -23.613 15.447 1.00 48.34 197 ALA A CA 1
ATOM 1479 C C . ALA A 1 197 ? 39.599 -23.292 14.009 1.00 48.34 197 ALA A C 1
ATOM 1481 O O . ALA A 1 197 ? 38.425 -23.386 13.656 1.00 48.34 197 ALA A O 1
ATOM 1482 N N . SER A 1 198 ? 40.557 -22.883 13.180 1.00 50.09 198 SER A N 1
ATOM 1483 C CA . SER A 1 198 ? 40.463 -22.975 11.730 1.00 50.09 198 SER A CA 1
ATOM 1484 C C . SER A 1 198 ? 41.164 -24.255 11.287 1.00 50.09 198 SER A C 1
ATOM 1486 O O . SER A 1 198 ? 42.328 -24.223 10.911 1.00 50.09 198 SER A O 1
ATOM 1488 N N . ASP A 1 199 ? 40.457 -25.377 11.342 1.00 41.19 199 ASP A N 1
ATOM 1489 C CA . ASP A 1 199 ? 40.819 -26.559 10.565 1.00 41.19 199 ASP A CA 1
ATOM 1490 C C . ASP A 1 199 ? 39.532 -27.303 10.209 1.00 41.19 199 ASP A C 1
ATOM 1492 O O . ASP A 1 199 ? 38.888 -27.949 11.038 1.00 41.19 199 ASP A O 1
ATOM 1496 N N . GLY A 1 200 ? 39.108 -27.134 8.956 1.00 42.53 200 GLY A N 1
ATOM 1497 C CA . GLY A 1 200 ? 38.099 -27.996 8.359 1.00 42.53 200 GLY A CA 1
ATOM 1498 C C . GLY A 1 200 ? 38.656 -29.418 8.233 1.00 42.53 200 GLY A C 1
ATOM 1499 O O . GLY A 1 200 ? 39.852 -29.584 7.990 1.00 42.53 200 GLY A O 1
ATOM 1500 N N . PRO A 1 201 ? 37.832 -30.466 8.373 1.00 43.84 201 PRO A N 1
ATOM 1501 C CA . PRO A 1 201 ? 38.301 -31.816 8.118 1.00 43.84 201 PRO A CA 1
ATOM 1502 C C . PRO A 1 201 ? 38.575 -31.982 6.617 1.00 43.84 201 PRO A C 1
ATOM 1504 O O . PRO A 1 201 ? 37.659 -31.989 5.796 1.00 43.84 201 PRO A O 1
ATOM 1507 N N . GLY A 1 202 ? 39.856 -32.101 6.270 1.00 36.78 202 GLY A N 1
ATOM 1508 C CA . GLY A 1 202 ? 40.302 -32.606 4.981 1.00 36.78 202 GLY A CA 1
ATOM 1509 C C . GLY A 1 202 ? 39.948 -34.086 4.843 1.00 36.78 202 GLY A C 1
ATOM 1510 O O . GLY A 1 202 ? 40.387 -34.916 5.638 1.00 36.78 202 GLY A O 1
ATOM 1511 N N . GLU A 1 203 ? 39.162 -34.417 3.822 1.00 37.69 203 GLU A N 1
ATOM 1512 C CA . GLU A 1 203 ? 38.995 -35.790 3.347 1.00 37.69 203 GLU A CA 1
ATOM 1513 C C . GLU A 1 203 ? 40.214 -36.199 2.495 1.00 37.69 203 GLU A C 1
ATOM 1515 O O . GLU A 1 203 ? 40.629 -35.440 1.611 1.00 37.69 203 GLU A O 1
ATOM 1520 N N . PRO A 1 204 ? 40.813 -37.381 2.726 1.00 44.78 204 PRO A N 1
ATOM 1521 C CA . PRO A 1 204 ? 41.948 -37.858 1.948 1.00 44.78 204 PRO A CA 1
ATOM 1522 C C . PRO A 1 204 ? 41.493 -38.420 0.595 1.00 44.78 204 PRO A C 1
ATOM 1524 O O . PRO A 1 204 ? 40.590 -39.250 0.506 1.00 44.78 204 PRO A O 1
ATOM 1527 N N . GLY A 1 205 ? 42.167 -37.985 -0.469 1.00 39.31 205 GLY A N 1
ATOM 1528 C CA . GLY A 1 205 ? 41.949 -38.471 -1.825 1.00 39.31 205 GLY A CA 1
ATOM 1529 C C . GLY A 1 205 ? 42.294 -39.953 -2.002 1.00 39.31 205 GLY A C 1
ATOM 1530 O O . GLY A 1 205 ? 43.373 -40.410 -1.627 1.00 39.31 205 GLY A O 1
ATOM 1531 N N . GLY A 1 206 ? 41.392 -40.674 -2.666 1.00 35.59 206 GLY A N 1
ATOM 1532 C CA . GLY A 1 206 ? 41.641 -41.971 -3.289 1.00 35.59 206 GLY A CA 1
ATOM 1533 C C . GLY A 1 206 ? 41.200 -41.922 -4.749 1.00 35.59 206 GLY A C 1
ATOM 1534 O O . GLY A 1 206 ? 40.015 -42.027 -5.046 1.00 35.59 206 GLY A O 1
ATOM 1535 N N . GLY A 1 207 ? 42.147 -41.724 -5.667 1.00 37.44 207 GLY A N 1
ATOM 1536 C CA . GLY A 1 207 ? 41.909 -41.906 -7.099 1.00 37.44 207 GLY A CA 1
ATOM 1537 C C . GLY A 1 207 ? 41.913 -43.384 -7.484 1.00 37.44 207 GLY A C 1
ATOM 1538 O O . GLY A 1 207 ? 42.596 -44.163 -6.825 1.00 37.44 207 GLY A O 1
ATOM 1539 N N . THR A 1 208 ? 41.183 -43.746 -8.551 1.00 42.31 208 THR A N 1
ATOM 1540 C CA . THR A 1 208 ? 41.511 -44.789 -9.558 1.00 42.31 208 THR A CA 1
ATOM 1541 C C . THR A 1 208 ? 40.352 -44.941 -10.571 1.00 42.31 208 THR A C 1
ATOM 1543 O O . THR A 1 208 ? 39.275 -45.378 -10.192 1.00 42.31 208 THR A O 1
ATOM 1546 N N . THR A 1 209 ? 40.624 -44.585 -11.843 1.00 47.09 209 THR A N 1
ATOM 1547 C CA . THR A 1 209 ? 40.091 -45.095 -13.147 1.00 47.09 209 THR A CA 1
ATOM 1548 C C . THR A 1 209 ? 38.565 -45.246 -13.340 1.00 47.09 209 THR A C 1
ATOM 1550 O O . THR A 1 209 ? 37.916 -45.942 -12.575 1.00 47.09 209 THR A O 1
ATOM 1553 N N . ARG A 1 210 ? 37.922 -44.721 -14.390 1.00 42.16 210 ARG A N 1
ATOM 1554 C CA . ARG A 1 210 ? 38.173 -44.810 -15.844 1.00 42.16 210 ARG A CA 1
ATOM 1555 C C . ARG A 1 210 ? 37.487 -43.651 -16.564 1.00 42.16 210 ARG A C 1
ATOM 1557 O O . ARG A 1 210 ? 36.412 -43.240 -16.078 1.00 42.16 210 ARG A O 1
#

pLDDT: mean 77.9, std 20.92, range [29.89, 96.81]

Foldseek 3Di:
DDDDDDDDDDDPDDVVLCVDPVNLQVVLVCPLQAFEEDEPADDPQSVQQVVCCDPVNNCVVSNYHYDDVAQQRGQEYEDGAWDWPVCLVVVLVSPVNHDPPHAYEDFEQRQCQNHPCNVPPGTDRHNCVRDNHDFYQYDPHGHSVSVSVRSVVVSVVSSPDDPNVVVVPPDPDCPVVNVPDDPDDDPDPDDPPDDDPPDDDDDDDDDDDD

Solvent-accessible surface area (backbone atoms only — not comparable to full-atom values): 12432 Å² total; per-residue (Å²): 133,89,79,85,84,85,83,90,77,96,67,101,62,76,55,80,75,54,58,53,69,72,55,50,51,52,53,28,52,50,56,42,45,60,33,23,28,30,75,47,65,61,40,73,24,29,56,36,51,51,54,18,64,32,89,91,53,39,42,50,83,63,25,36,46,79,66,34,98,43,46,66,70,14,33,31,39,35,40,15,18,56,44,31,60,85,46,46,65,56,54,42,54,46,61,70,53,31,46,88,77,64,46,28,36,28,32,13,30,21,16,60,46,13,39,96,40,47,88,41,97,57,38,36,53,23,47,63,84,70,44,80,64,76,40,79,32,79,31,90,60,37,57,44,68,52,53,52,51,42,51,51,54,48,33,53,52,44,57,70,55,57,73,50,64,70,68,61,72,52,76,74,72,78,46,74,66,68,77,59,64,74,82,79,77,75,81,78,77,81,70,93,83,74,81,82,89,81,72,78,87,80,80,84,87,80,89,81,88,134